Protein AF-A0A6L7LD58-F1 (afdb_monomer_lite)

pLDDT: mean 70.86, std 19.92, range [34.94, 94.69]

Structure (mmCIF, N/CA/C/O backbone):
data_AF-A0A6L7LD58-F1
#
_entry.id   AF-A0A6L7LD58-F1
#
loop_
_atom_site.group_PDB
_atom_site.id
_atom_site.type_symbol
_atom_site.label_atom_id
_atom_site.label_alt_id
_atom_site.label_comp_id
_atom_site.label_asym_id
_atom_site.label_entity_id
_atom_site.label_seq_id
_atom_site.pdbx_PDB_ins_code
_atom_site.Cartn_x
_atom_site.Cartn_y
_atom_site.Cartn_z
_atom_site.occupancy
_atom_site.B_iso_or_equiv
_atom_site.auth_seq_id
_atom_site.auth_comp_id
_atom_site.auth_asym_id
_atom_site.auth_atom_id
_atom_site.pdbx_PDB_model_num
ATOM 1 N N . MET A 1 1 ? -12.585 24.043 2.849 1.00 46.38 1 MET A N 1
ATOM 2 C CA . MET A 1 1 ? -13.023 23.237 4.014 1.00 46.38 1 MET A CA 1
ATOM 3 C C . MET A 1 1 ? -12.148 22.002 4.252 1.00 46.38 1 MET A C 1
ATOM 5 O O . MET A 1 1 ? -12.231 21.458 5.337 1.00 46.38 1 MET A O 1
ATOM 9 N N . THR A 1 2 ? -11.282 21.598 3.314 1.00 48.38 2 THR A N 1
ATOM 10 C CA . THR A 1 2 ? -10.323 20.481 3.450 1.00 48.38 2 THR A CA 1
ATOM 11 C C . THR A 1 2 ? -9.144 20.772 4.389 1.00 48.38 2 THR A C 1
ATOM 13 O O . THR A 1 2 ? -8.705 19.893 5.109 1.00 48.38 2 THR A O 1
ATOM 16 N N . SER A 1 3 ? -8.666 22.017 4.473 1.00 56.81 3 SER A N 1
ATOM 17 C CA . SER A 1 3 ? -7.466 22.343 5.268 1.00 56.81 3 SER A CA 1
ATOM 18 C C . SER A 1 3 ? -7.616 22.159 6.785 1.00 56.81 3 SER A C 1
ATOM 20 O O . SER A 1 3 ? -6.615 22.026 7.478 1.00 56.81 3 SER A O 1
ATOM 22 N N . GLN A 1 4 ? -8.843 22.164 7.313 1.00 52.75 4 GLN A N 1
ATOM 23 C CA . GLN A 1 4 ? -9.076 22.095 8.759 1.00 52.75 4 GLN A CA 1
ATOM 24 C C . GLN A 1 4 ? -9.098 20.646 9.270 1.00 52.75 4 GLN A C 1
ATOM 26 O O . GLN A 1 4 ? -8.581 20.365 10.343 1.00 52.75 4 GLN A O 1
ATOM 31 N N . THR A 1 5 ? -9.601 19.707 8.466 1.00 57.53 5 THR A N 1
ATOM 32 C CA . THR A 1 5 ? -9.623 18.272 8.793 1.00 57.53 5 THR A CA 1
ATOM 33 C C . THR A 1 5 ? -8.248 17.623 8.715 1.00 57.53 5 THR A C 1
ATOM 35 O O . THR A 1 5 ? -7.940 16.749 9.524 1.00 57.53 5 THR A O 1
ATOM 38 N N . THR A 1 6 ? -7.399 18.073 7.788 1.00 57.59 6 THR A N 1
ATOM 39 C CA . THR A 1 6 ? -6.005 17.621 7.714 1.00 57.59 6 THR A CA 1
ATOM 40 C C . THR A 1 6 ? -5.209 18.092 8.938 1.00 57.59 6 THR A C 1
ATOM 42 O O . THR A 1 6 ? -4.417 17.324 9.476 1.00 57.59 6 THR A O 1
ATOM 45 N N . SER A 1 7 ? -5.469 19.317 9.419 1.00 58.41 7 SER A N 1
ATOM 46 C CA . SER A 1 7 ? -4.841 19.886 10.624 1.00 58.41 7 SER A CA 1
ATOM 47 C C . SER A 1 7 ? -5.185 19.089 11.885 1.00 58.41 7 SER A C 1
ATOM 49 O O . SER A 1 7 ? -4.286 18.702 12.621 1.00 58.41 7 SER A O 1
ATOM 51 N N . ASP A 1 8 ? -6.463 18.755 12.093 1.00 64.38 8 ASP A N 1
ATOM 52 C CA . ASP A 1 8 ? -6.899 17.986 13.270 1.00 64.38 8 ASP A CA 1
ATOM 53 C C . ASP A 1 8 ? -6.315 16.556 13.285 1.00 64.38 8 ASP A C 1
ATOM 55 O O . ASP A 1 8 ? -5.998 16.005 14.343 1.00 64.38 8 ASP A O 1
ATOM 59 N N . ALA A 1 9 ? -6.161 15.936 12.107 1.00 62.12 9 ALA A N 1
ATOM 60 C CA . ALA A 1 9 ? -5.531 14.623 11.968 1.00 62.12 9 ALA A CA 1
ATOM 61 C C . ALA A 1 9 ? -4.021 14.681 12.254 1.00 62.12 9 ALA A C 1
ATOM 63 O O . ALA A 1 9 ? -3.496 13.795 12.931 1.00 62.12 9 ALA A O 1
ATOM 64 N N . LEU A 1 10 ? -3.343 15.731 11.782 1.00 61.84 10 LEU A N 1
ATOM 65 C CA . LEU A 1 10 ? -1.933 16.003 12.070 1.00 61.84 10 LEU A CA 1
ATOM 66 C C . LEU A 1 10 ? -1.690 16.242 13.559 1.00 61.84 10 LEU A C 1
ATOM 68 O O . LEU A 1 10 ? -0.750 15.670 14.103 1.00 61.84 10 LEU A O 1
ATOM 72 N N . ASP A 1 11 ? -2.547 16.997 14.243 1.00 66.31 11 ASP A N 1
ATOM 73 C CA . ASP A 1 11 ? -2.404 17.253 15.681 1.00 66.31 11 ASP A CA 1
ATOM 74 C C . ASP A 1 11 ? -2.571 15.965 16.508 1.00 66.31 11 ASP A C 1
ATOM 76 O O . ASP A 1 11 ? -1.802 15.693 17.435 1.00 66.31 11 ASP A O 1
ATOM 80 N N . ALA A 1 12 ? -3.534 15.114 16.134 1.00 63.69 12 ALA A N 1
ATOM 81 C CA . ALA A 1 12 ? -3.740 13.812 16.770 1.00 63.69 12 ALA A CA 1
ATOM 82 C C . ALA A 1 12 ? -2.579 12.832 16.516 1.00 63.69 12 ALA A C 1
ATOM 84 O O . ALA A 1 12 ? -2.241 12.042 17.401 1.00 63.69 12 ALA A O 1
ATOM 85 N N . LEU A 1 13 ? -1.971 12.883 15.327 1.00 63.47 13 LEU A N 1
ATOM 86 C CA . LEU A 1 13 ? -0.786 12.098 14.974 1.00 63.47 13 LEU A CA 1
ATOM 87 C C . LEU A 1 13 ? 0.451 12.583 15.723 1.00 63.47 13 LEU A C 1
ATOM 89 O O . LEU A 1 13 ? 1.139 11.776 16.342 1.00 63.47 13 LEU A O 1
ATOM 93 N N . THR A 1 14 ? 0.684 13.893 15.732 1.00 62.81 14 THR A N 1
ATOM 94 C CA . THR A 1 14 ? 1.827 14.526 16.399 1.00 62.81 14 THR A CA 1
ATOM 95 C C . THR A 1 14 ? 1.802 14.244 17.896 1.00 62.81 14 THR A C 1
ATOM 97 O O . THR A 1 14 ? 2.811 13.841 18.458 1.00 62.81 14 THR A O 1
ATOM 100 N N . SER A 1 15 ? 0.633 14.317 18.542 1.00 65.00 15 SER A N 1
ATOM 101 C CA . SER A 1 15 ? 0.514 13.998 19.971 1.00 65.00 15 SER A CA 1
ATOM 102 C C . SER A 1 15 ? 0.765 12.524 20.306 1.00 65.00 15 SER A C 1
ATOM 104 O O . SER A 1 15 ? 1.121 12.231 21.447 1.00 65.00 15 SER A O 1
ATOM 106 N N . GLN A 1 16 ? 0.519 11.587 19.385 1.00 64.81 16 GLN A N 1
ATOM 107 C CA . GLN A 1 16 ? 0.804 10.176 19.648 1.00 64.81 16 GLN A CA 1
ATOM 108 C C . GLN A 1 16 ? 2.259 9.845 19.316 1.00 64.81 16 GLN A C 1
ATOM 110 O O . GLN A 1 16 ? 2.858 9.027 20.015 1.00 64.81 16 GLN A O 1
ATOM 115 N N . TRP A 1 17 ? 2.795 10.416 18.238 1.00 67.31 17 TRP A N 1
ATOM 116 C CA . TRP A 1 17 ? 3.969 9.908 17.528 1.00 67.31 17 TRP A CA 1
ATOM 117 C C . TRP A 1 17 ? 5.036 10.969 17.274 1.00 67.31 17 TRP A C 1
ATOM 119 O O . TRP A 1 17 ? 5.763 10.864 16.294 1.00 67.31 17 TRP A O 1
ATOM 129 N N . GLU A 1 18 ? 5.139 11.977 18.137 1.00 68.56 18 GLU A N 1
ATOM 130 C CA . GLU A 1 18 ? 6.123 13.060 18.018 1.00 68.56 18 GLU A CA 1
ATOM 131 C C . GLU A 1 18 ? 7.529 12.532 17.676 1.00 68.56 18 GLU A C 1
ATOM 133 O O . GLU A 1 18 ? 8.124 12.961 16.690 1.00 68.56 18 GLU A O 1
ATOM 138 N N . ASP A 1 19 ? 7.985 11.495 18.387 1.00 66.69 19 ASP A N 1
ATOM 139 C CA . ASP A 1 19 ? 9.285 10.859 18.150 1.00 66.69 19 ASP A CA 1
ATOM 140 C C . ASP A 1 19 ? 9.354 10.129 16.794 1.00 66.69 19 ASP A C 1
ATOM 142 O O . ASP A 1 19 ? 10.290 10.336 16.027 1.00 66.69 19 ASP A O 1
ATOM 146 N N . ALA A 1 20 ? 8.349 9.317 16.445 1.00 67.31 20 ALA A N 1
ATOM 147 C CA . ALA A 1 20 ? 8.364 8.518 15.213 1.00 67.31 20 ALA A CA 1
ATOM 148 C C . ALA A 1 20 ? 8.150 9.358 13.941 1.00 67.31 20 ALA A C 1
ATOM 150 O O . ALA A 1 20 ? 8.657 9.015 12.879 1.00 67.31 20 ALA A O 1
ATOM 151 N N . LEU A 1 21 ? 7.405 10.463 14.033 1.00 69.81 21 LEU A N 1
ATOM 152 C CA . LEU A 1 21 ? 7.224 11.403 12.926 1.00 69.81 21 LEU A CA 1
ATOM 153 C C . LEU A 1 21 ? 8.454 12.294 12.732 1.00 69.81 21 LEU A C 1
ATOM 155 O O . LEU A 1 21 ? 8.669 12.764 11.619 1.00 69.81 21 LEU A O 1
ATOM 159 N N . SER A 1 22 ? 9.264 12.512 13.776 1.00 74.94 22 SER A N 1
ATOM 160 C CA . SER A 1 22 ? 10.489 13.317 13.681 1.00 74.94 22 SER A CA 1
ATOM 161 C C . SER A 1 22 ? 11.583 12.671 12.822 1.00 74.94 22 SER A C 1
ATOM 163 O O . SER A 1 22 ? 12.438 13.375 12.285 1.00 74.94 22 SER A O 1
ATOM 165 N N . GLU A 1 23 ? 11.533 11.347 12.659 1.00 79.56 23 GLU A N 1
ATOM 166 C CA . GLU A 1 23 ? 12.444 10.579 11.802 1.00 79.56 23 GLU A CA 1
ATOM 167 C C . GLU A 1 23 ? 12.004 10.566 10.329 1.00 79.56 23 GLU A C 1
ATOM 169 O O . GLU A 1 23 ? 12.791 10.213 9.450 1.00 79.56 23 GLU A O 1
ATOM 174 N N . LEU A 1 24 ? 10.760 10.968 10.044 1.00 78.88 24 LEU A N 1
ATOM 17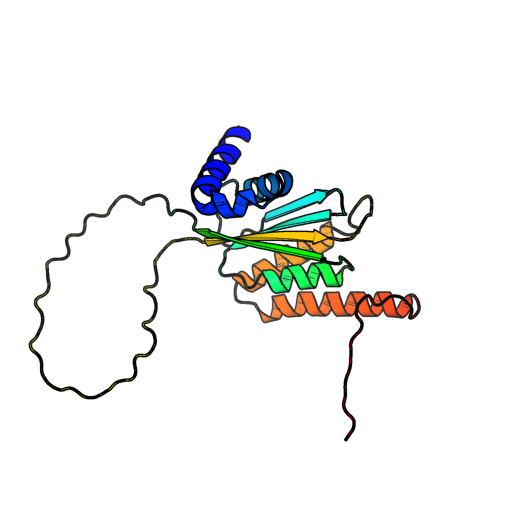5 C CA . LEU A 1 24 ? 10.202 10.975 8.699 1.00 78.88 24 LEU A CA 1
ATOM 176 C C . LEU A 1 24 ? 10.435 12.305 7.996 1.00 78.88 24 LEU A C 1
ATOM 178 O O . LEU A 1 24 ? 10.383 13.387 8.582 1.00 78.88 24 LEU A O 1
ATOM 182 N N . ASP A 1 25 ? 10.612 12.232 6.682 1.00 83.06 25 ASP A N 1
ATOM 183 C CA . ASP A 1 25 ? 10.625 13.429 5.862 1.00 83.06 25 ASP A CA 1
ATOM 184 C C . ASP A 1 25 ? 9.214 14.070 5.781 1.00 83.06 25 ASP A C 1
ATOM 186 O O . ASP A 1 25 ? 8.194 13.379 5.900 1.00 83.06 25 ASP A O 1
ATOM 190 N N . PRO A 1 26 ? 9.111 15.387 5.521 1.00 82.75 26 PRO A N 1
ATOM 191 C CA . PRO A 1 26 ? 7.825 16.088 5.503 1.00 82.75 26 PRO A CA 1
ATOM 192 C C . PRO A 1 26 ? 6.793 15.541 4.504 1.00 82.75 26 PRO A C 1
ATOM 194 O O . PRO A 1 26 ? 5.589 15.670 4.743 1.00 82.75 26 PRO A O 1
ATOM 197 N N . SER A 1 27 ? 7.224 14.929 3.393 1.00 83.38 27 SER A N 1
ATOM 198 C CA . SER A 1 27 ? 6.293 14.347 2.416 1.00 83.38 27 SER A CA 1
ATOM 199 C C . SER A 1 27 ? 5.645 13.072 2.960 1.00 83.38 27 SER A C 1
ATOM 201 O O . SER A 1 27 ? 4.430 12.915 2.850 1.00 83.38 27 SER A O 1
ATOM 203 N N . SER A 1 28 ? 6.407 12.228 3.666 1.00 85.00 28 SER A N 1
ATOM 204 C CA . SER A 1 28 ? 5.879 11.054 4.374 1.00 85.00 28 SER A CA 1
ATOM 205 C C . SER A 1 28 ? 4.795 11.443 5.375 1.00 85.00 28 SER A C 1
ATOM 207 O O . SER A 1 28 ? 3.711 10.856 5.391 1.00 85.00 28 SER A O 1
ATOM 209 N N . VAL A 1 29 ? 5.052 12.484 6.171 1.00 83.44 29 VAL A N 1
ATOM 210 C CA . VAL A 1 29 ? 4.092 12.995 7.160 1.00 83.44 29 VAL A CA 1
ATOM 211 C C . VAL A 1 29 ? 2.818 13.510 6.480 1.00 83.44 29 VAL A C 1
ATOM 213 O O . VAL A 1 29 ? 1.713 13.199 6.929 1.00 83.44 29 VAL A O 1
ATOM 216 N N . SER A 1 30 ? 2.950 14.234 5.363 1.00 84.75 30 SER A N 1
ATOM 217 C CA . SER A 1 30 ? 1.813 14.706 4.559 1.00 84.75 30 SER A CA 1
ATOM 218 C C . SER A 1 30 ? 0.966 13.549 4.016 1.00 84.75 30 SER A C 1
ATOM 220 O O . SER A 1 30 ? -0.258 13.552 4.173 1.00 84.75 30 SER A O 1
ATOM 222 N N . ILE A 1 31 ? 1.596 12.525 3.431 1.00 87.88 31 ILE A N 1
ATOM 223 C CA . ILE A 1 31 ? 0.892 11.347 2.902 1.00 87.88 31 ILE A CA 1
ATOM 224 C C . ILE A 1 31 ? 0.145 10.628 4.025 1.00 87.88 31 ILE A C 1
ATOM 226 O O . ILE A 1 31 ? -1.036 10.311 3.872 1.00 87.88 31 ILE A O 1
ATOM 230 N N . ILE A 1 32 ? 0.800 10.400 5.167 1.00 84.69 32 ILE A N 1
ATOM 231 C CA . ILE A 1 32 ? 0.185 9.762 6.336 1.00 84.69 32 ILE A CA 1
ATOM 232 C C . ILE A 1 32 ? -1.034 10.569 6.796 1.00 84.69 32 ILE A C 1
ATOM 234 O O . ILE A 1 32 ? -2.120 10.003 6.935 1.00 84.69 32 ILE A O 1
ATOM 238 N N . ALA A 1 33 ? -0.900 11.886 6.958 1.00 82.31 33 ALA A N 1
ATOM 239 C CA . ALA A 1 33 ? -2.005 12.757 7.350 1.00 82.31 33 ALA A CA 1
ATOM 240 C C . ALA A 1 33 ? -3.198 12.655 6.386 1.00 82.31 33 ALA A C 1
ATOM 242 O O . ALA A 1 33 ? -4.335 12.476 6.824 1.00 82.31 33 ALA A O 1
ATOM 243 N N . GLN A 1 34 ? -2.945 12.685 5.075 1.00 84.50 34 GLN A N 1
ATOM 244 C CA . GLN A 1 34 ? -3.988 12.558 4.054 1.00 84.50 34 GLN A CA 1
ATOM 245 C C . GLN A 1 34 ? -4.647 11.173 4.044 1.00 84.50 34 GLN A C 1
ATOM 247 O O . GLN A 1 34 ? -5.859 11.059 3.856 1.00 84.50 34 GLN A O 1
ATOM 252 N N . LEU A 1 35 ? -3.878 10.098 4.240 1.00 86.38 35 LEU A N 1
ATOM 253 C CA . LEU A 1 35 ? -4.426 8.742 4.337 1.00 86.38 35 LEU A CA 1
ATOM 254 C C . LEU A 1 35 ? -5.374 8.601 5.531 1.00 86.38 35 LEU A C 1
ATOM 256 O O . LEU A 1 35 ? -6.342 7.837 5.486 1.00 86.38 35 LEU A O 1
ATOM 260 N N . LEU A 1 36 ? -5.109 9.344 6.597 1.00 78.81 36 LEU A N 1
ATOM 261 C CA . LEU A 1 36 ? -5.829 9.251 7.860 1.00 78.81 36 LEU A CA 1
ATOM 262 C C . LEU A 1 36 ? -6.924 10.304 8.011 1.00 78.81 36 LEU A C 1
ATOM 264 O O . LEU A 1 36 ? -7.711 10.218 8.950 1.00 78.81 36 LEU A O 1
ATOM 268 N N . GLU A 1 37 ? -7.027 11.241 7.071 1.00 77.00 37 GLU A N 1
ATOM 269 C CA . GLU A 1 37 ? -8.004 12.324 7.094 1.00 77.00 37 GLU A CA 1
ATOM 270 C C . GLU A 1 37 ? -9.450 11.807 7.038 1.00 77.00 37 GLU A C 1
ATOM 272 O O . GLU A 1 37 ? -9.854 11.120 6.105 1.00 77.00 37 GLU A O 1
ATOM 277 N N . GLY A 1 38 ? -10.279 12.167 8.015 1.00 68.56 38 GLY A N 1
ATOM 278 C CA . GLY A 1 38 ? -11.686 11.763 8.065 1.00 68.56 38 GLY A CA 1
ATOM 279 C C . GLY A 1 38 ? -11.939 10.453 8.818 1.00 68.56 38 GLY A C 1
ATOM 280 O O . GLY A 1 38 ? -11.026 9.760 9.263 1.00 68.56 38 GLY A O 1
ATOM 281 N N . GLU A 1 39 ? -13.217 10.121 9.000 1.00 66.75 39 GLU A N 1
ATOM 282 C CA . GLU A 1 39 ? -13.627 9.041 9.902 1.00 66.75 39 GLU A CA 1
ATOM 283 C C . GLU A 1 39 ? -13.230 7.657 9.369 1.00 66.75 39 GLU A C 1
ATOM 285 O O . GLU A 1 39 ? -13.429 7.335 8.195 1.00 66.75 39 GLU A O 1
ATOM 290 N N . ALA A 1 40 ? -12.647 6.834 10.244 1.00 66.06 40 ALA A N 1
ATOM 291 C CA . ALA A 1 40 ? -12.234 5.479 9.911 1.00 66.06 40 ALA A CA 1
ATOM 292 C C . ALA A 1 40 ? -13.467 4.602 9.668 1.00 66.06 40 ALA A C 1
ATOM 294 O O . ALA A 1 40 ? -14.171 4.220 10.603 1.00 66.06 40 ALA A O 1
ATOM 295 N N . THR A 1 41 ? -13.718 4.251 8.409 1.00 71.38 41 THR A N 1
ATOM 296 C CA . THR A 1 41 ? -14.803 3.327 8.074 1.00 71.38 41 THR A CA 1
ATOM 297 C C . THR A 1 41 ? -14.260 1.904 7.979 1.00 71.38 41 THR A C 1
ATOM 299 O O . THR A 1 41 ? -13.214 1.654 7.381 1.00 71.38 41 THR A O 1
ATOM 302 N N . TYR A 1 42 ? -14.966 0.942 8.574 1.00 71.56 42 TYR A N 1
ATOM 303 C CA . TYR A 1 42 ? -14.585 -0.465 8.462 1.00 71.56 42 TYR A CA 1
ATOM 304 C C . TYR A 1 42 ? -14.604 -0.910 6.992 1.00 71.56 42 TYR A C 1
ATOM 306 O O . TYR A 1 42 ? -15.569 -0.647 6.277 1.00 71.56 42 TYR A O 1
ATOM 314 N N . GLY A 1 43 ? -13.550 -1.594 6.543 1.00 73.19 43 GLY A N 1
ATOM 315 C CA . GLY A 1 43 ? -13.433 -2.027 5.145 1.00 73.19 43 GLY A CA 1
ATOM 316 C C . GLY A 1 43 ? -12.915 -0.956 4.182 1.00 73.19 43 GLY A C 1
ATOM 317 O O . GLY A 1 43 ? -12.744 -1.244 2.996 1.00 73.19 43 GLY A O 1
ATOM 318 N N . GLU A 1 44 ? -12.668 0.265 4.659 1.00 84.25 44 GLU A N 1
ATOM 319 C CA . GLU A 1 44 ? -12.121 1.337 3.838 1.00 84.25 44 GLU A CA 1
ATOM 320 C C . GLU A 1 44 ? -10.621 1.133 3.609 1.00 84.25 44 GLU A C 1
ATOM 322 O O . GLU A 1 44 ? -9.839 1.012 4.553 1.00 84.25 44 GLU A O 1
ATOM 327 N N . VAL A 1 45 ? -10.230 1.144 2.335 1.00 88.75 45 VAL A N 1
ATOM 328 C CA . VAL A 1 45 ? -8.831 1.177 1.904 1.00 88.75 45 VAL A CA 1
ATOM 329 C C . VAL A 1 45 ? -8.586 2.531 1.260 1.00 88.75 45 VAL A C 1
ATOM 331 O O . VAL A 1 45 ? -9.292 2.908 0.320 1.00 88.75 45 VAL A O 1
ATOM 334 N N . ARG A 1 46 ? -7.597 3.266 1.751 1.00 91.06 46 ARG A N 1
ATOM 335 C CA . ARG A 1 46 ? -7.158 4.536 1.167 1.00 91.06 46 ARG A CA 1
ATOM 336 C C . ARG A 1 46 ? -5.762 4.380 0.628 1.00 91.06 46 ARG A C 1
ATOM 338 O O . ARG A 1 46 ? -4.959 3.676 1.229 1.00 91.06 46 ARG A O 1
ATOM 345 N N . MET A 1 47 ? -5.499 5.026 -0.496 1.00 92.88 47 MET A N 1
ATOM 346 C CA . MET A 1 47 ? -4.194 4.988 -1.126 1.00 92.88 47 MET A CA 1
ATOM 347 C C . MET A 1 47 ? -3.812 6.362 -1.632 1.00 92.88 47 MET A C 1
ATOM 349 O O . MET A 1 47 ? -4.674 7.160 -2.007 1.00 92.88 47 MET A O 1
ATOM 353 N N . ARG A 1 48 ? -2.513 6.613 -1.610 1.00 92.31 48 ARG A N 1
ATOM 354 C CA . ARG A 1 48 ? -1.871 7.804 -2.142 1.00 92.31 48 ARG A CA 1
ATOM 355 C C . ARG A 1 48 ? -0.590 7.373 -2.826 1.00 92.31 48 ARG A C 1
ATOM 357 O O . ARG A 1 48 ? 0.101 6.492 -2.328 1.00 92.31 48 ARG A O 1
ATOM 364 N N . VAL A 1 49 ? -0.310 7.992 -3.958 1.00 91.19 49 VAL A N 1
ATOM 365 C CA . VAL A 1 49 ? 0.929 7.793 -4.697 1.00 91.19 49 VAL A CA 1
ATOM 366 C C . VAL A 1 49 ? 1.499 9.162 -4.965 1.00 91.19 49 VAL A C 1
ATOM 368 O O . VAL A 1 49 ? 0.792 10.027 -5.483 1.00 91.19 49 VAL A O 1
ATOM 371 N N . GLU A 1 50 ? 2.750 9.350 -4.586 1.00 89.44 50 GLU A N 1
ATOM 372 C CA . GLU A 1 50 ? 3.486 10.578 -4.839 1.00 89.44 50 GLU A CA 1
ATOM 373 C C . GLU A 1 50 ? 4.862 10.224 -5.395 1.00 89.44 50 GLU A C 1
ATOM 375 O O . GLU A 1 50 ? 5.451 9.198 -5.046 1.00 89.44 50 GLU A O 1
ATOM 380 N N . GLU A 1 51 ? 5.360 11.061 -6.297 1.00 86.12 51 GLU A N 1
ATOM 381 C CA . GLU A 1 51 ? 6.742 10.976 -6.750 1.00 86.12 51 GLU A CA 1
ATOM 382 C C . GLU A 1 51 ? 7.653 11.417 -5.597 1.00 86.12 51 GLU A C 1
ATOM 384 O O . GLU A 1 51 ? 7.409 12.429 -4.937 1.00 86.12 51 GLU A O 1
ATOM 389 N N . SER A 1 52 ? 8.698 10.640 -5.341 1.00 78.56 52 SER A N 1
ATOM 390 C CA . SER A 1 52 ? 9.721 10.924 -4.339 1.00 78.56 52 SER A CA 1
ATOM 391 C C . SER A 1 52 ? 11.064 11.041 -5.050 1.00 78.56 52 SER A C 1
ATOM 393 O O . SER A 1 52 ? 11.279 10.413 -6.080 1.00 78.56 52 SER A O 1
ATOM 395 N N . GLY A 1 53 ? 12.014 11.814 -4.520 1.00 72.38 53 GLY A N 1
ATOM 396 C CA . GLY A 1 53 ? 13.288 12.081 -5.210 1.00 72.38 53 GLY A CA 1
ATOM 397 C C . GLY A 1 53 ? 14.090 10.830 -5.624 1.00 72.38 53 GLY A C 1
ATOM 398 O O . GLY A 1 53 ? 14.954 10.923 -6.494 1.00 72.38 53 GLY A O 1
ATOM 399 N N . ALA A 1 54 ? 13.811 9.667 -5.025 1.00 72.25 54 ALA A N 1
ATOM 400 C CA . ALA A 1 54 ? 14.423 8.383 -5.368 1.00 72.25 54 ALA A CA 1
ATOM 401 C C . ALA A 1 54 ? 13.584 7.490 -6.313 1.00 72.25 54 ALA A C 1
ATOM 403 O O . ALA A 1 54 ? 14.147 6.537 -6.855 1.00 72.25 54 ALA A O 1
ATOM 404 N N . GLY A 1 55 ? 12.301 7.800 -6.534 1.00 87.44 55 GLY A N 1
ATOM 405 C CA . GLY A 1 55 ? 11.347 6.986 -7.291 1.00 87.44 55 GLY A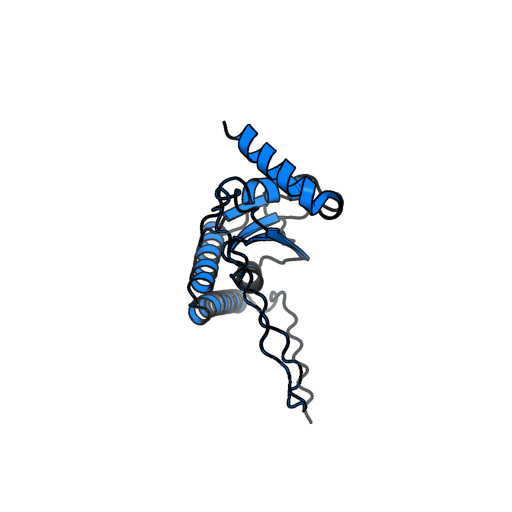 CA 1
ATOM 406 C C . GLY A 1 55 ? 9.893 7.310 -6.930 1.00 87.44 55 GLY A C 1
ATOM 407 O O . GLY A 1 55 ? 9.452 8.451 -7.045 1.00 87.44 55 GLY A O 1
ATOM 408 N N . TRP A 1 56 ? 9.141 6.322 -6.449 1.00 90.44 56 TRP A N 1
ATOM 409 C CA . TRP A 1 56 ? 7.734 6.502 -6.069 1.00 90.44 56 TRP A CA 1
ATOM 410 C C . TRP A 1 56 ? 7.492 6.141 -4.613 1.00 90.44 56 TRP A C 1
ATOM 412 O O . TRP A 1 56 ? 8.047 5.171 -4.113 1.00 90.44 56 TRP A O 1
ATOM 422 N N . ARG A 1 57 ? 6.602 6.877 -3.951 1.00 92.25 57 ARG A N 1
ATOM 423 C CA . ARG A 1 57 ? 6.104 6.547 -2.619 1.00 92.25 57 ARG A CA 1
ATOM 424 C C . ARG A 1 57 ? 4.638 6.164 -2.699 1.00 92.25 57 ARG A C 1
ATOM 426 O O . ARG A 1 57 ? 3.797 6.956 -3.126 1.00 92.25 57 ARG A O 1
ATOM 433 N N . VAL A 1 58 ? 4.325 4.952 -2.255 1.00 93.19 58 VAL A N 1
ATOM 434 C CA . VAL A 1 58 ? 2.960 4.427 -2.193 1.00 93.19 58 VAL A CA 1
ATOM 435 C C . VAL A 1 58 ? 2.525 4.339 -0.741 1.00 93.19 58 VAL A C 1
ATOM 437 O O . VAL A 1 58 ? 3.022 3.531 0.036 1.00 93.19 58 VAL A O 1
ATOM 440 N N . GLY A 1 59 ? 1.556 5.165 -0.377 1.00 93.38 59 GLY A N 1
ATOM 441 C CA . GLY A 1 59 ? 0.896 5.127 0.911 1.00 93.38 59 GLY A CA 1
ATOM 442 C C . GLY A 1 59 ? -0.404 4.328 0.852 1.00 93.38 59 GLY A C 1
ATOM 443 O O . GLY A 1 59 ? -1.237 4.565 -0.019 1.00 93.38 59 GLY A O 1
ATOM 444 N N . VAL A 1 60 ? -0.621 3.417 1.800 1.00 93.38 60 VAL A N 1
ATOM 445 C CA . VAL A 1 60 ? -1.846 2.612 1.925 1.00 93.38 60 VAL A CA 1
ATOM 446 C C . VAL A 1 60 ? -2.347 2.648 3.366 1.00 93.38 60 VAL A C 1
ATOM 448 O O . VAL A 1 60 ? -1.593 2.365 4.290 1.00 93.38 60 VAL A O 1
ATOM 451 N N . SER A 1 61 ? -3.632 2.937 3.581 1.00 90.94 61 SER A N 1
ATOM 452 C CA . SER A 1 61 ? -4.278 2.827 4.894 1.00 90.94 61 SER A CA 1
ATOM 453 C C . SER A 1 61 ? -5.489 1.902 4.880 1.00 90.94 61 SER A C 1
ATOM 455 O O . SER A 1 61 ? -6.288 1.915 3.946 1.00 90.94 61 SER A O 1
ATOM 457 N N . THR A 1 62 ? -5.626 1.109 5.942 1.00 89.12 62 THR A N 1
ATOM 458 C CA . THR A 1 62 ? -6.661 0.083 6.134 1.00 89.12 62 THR A CA 1
ATOM 459 C C . THR A 1 62 ? -6.966 -0.112 7.626 1.00 89.12 62 THR A C 1
ATOM 461 O O . THR A 1 62 ? -6.302 0.461 8.490 1.00 89.12 62 THR A O 1
ATOM 464 N N . ASP A 1 63 ? -7.968 -0.926 7.958 1.00 83.81 63 ASP A N 1
ATOM 465 C CA . ASP A 1 63 ? -8.214 -1.389 9.328 1.00 83.81 63 ASP A CA 1
ATOM 466 C C . ASP A 1 63 ? -7.101 -2.359 9.774 1.00 83.81 63 ASP A C 1
ATOM 468 O O . ASP A 1 63 ? -6.697 -3.264 9.035 1.00 83.81 63 ASP A O 1
ATOM 472 N N . ALA A 1 64 ? -6.616 -2.187 11.007 1.00 76.75 64 ALA A N 1
ATOM 473 C CA . ALA A 1 64 ? -5.522 -2.965 11.591 1.00 76.75 64 ALA A CA 1
ATOM 474 C C . ALA A 1 64 ? -5.818 -4.465 11.749 1.00 76.75 64 ALA A C 1
ATOM 476 O O . ALA A 1 64 ? -4.917 -5.245 12.040 1.00 76.75 64 ALA A O 1
ATOM 477 N N . ARG A 1 65 ? -7.077 -4.884 11.592 1.00 73.25 65 ARG A N 1
ATOM 478 C CA . ARG A 1 65 ? -7.464 -6.301 11.572 1.00 73.25 65 ARG A CA 1
ATOM 479 C C . ARG A 1 65 ? -7.106 -6.997 10.260 1.00 73.25 65 ARG A C 1
ATOM 481 O O . ARG A 1 65 ? -7.208 -8.218 10.198 1.00 73.25 65 ARG A O 1
ATOM 488 N N . 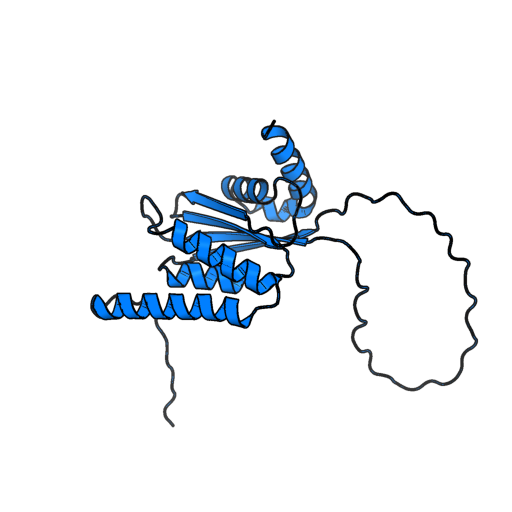SER A 1 66 ? -6.737 -6.253 9.216 1.00 73.56 66 SER A N 1
ATOM 489 C CA . SER A 1 66 ? -6.291 -6.842 7.952 1.00 73.56 66 SER A CA 1
ATOM 490 C C . SER A 1 66 ? -4.853 -7.342 8.036 1.00 73.56 66 SER A C 1
ATOM 492 O O . SER A 1 66 ? -3.967 -6.642 8.517 1.00 73.56 66 SER A O 1
ATOM 494 N N . ASN A 1 67 ? -4.590 -8.504 7.438 1.00 79.56 67 ASN A N 1
ATOM 495 C CA . ASN A 1 67 ? -3.231 -8.929 7.093 1.00 79.56 67 ASN A CA 1
ATOM 496 C C . ASN A 1 67 ? -2.792 -8.241 5.785 1.00 79.56 67 ASN A C 1
ATOM 498 O O . ASN A 1 67 ? -2.427 -8.909 4.822 1.00 79.56 67 ASN A O 1
ATOM 502 N N . ALA A 1 68 ? -2.932 -6.914 5.702 1.00 86.94 68 ALA A N 1
ATOM 503 C CA . ALA A 1 68 ? -2.780 -6.177 4.448 1.00 86.94 68 ALA A CA 1
ATOM 504 C C . ALA A 1 68 ? -1.328 -6.035 3.996 1.00 86.94 68 ALA A C 1
ATOM 506 O O . ALA A 1 68 ? -1.083 -6.082 2.798 1.00 86.94 68 ALA A O 1
ATOM 507 N N . LEU A 1 69 ? -0.378 -5.904 4.925 1.00 90.12 69 LEU A N 1
ATOM 508 C CA . LEU A 1 69 ? 1.035 -5.703 4.599 1.00 90.12 69 LEU A CA 1
ATOM 509 C C . LEU A 1 69 ? 1.582 -6.719 3.576 1.00 90.12 69 LEU A C 1
ATOM 511 O O . LEU A 1 69 ? 2.029 -6.279 2.519 1.00 90.12 69 LEU A O 1
ATOM 515 N N . PRO A 1 70 ? 1.521 -8.048 3.814 1.00 90.69 70 PRO A N 1
ATOM 516 C CA . PRO A 1 70 ? 2.049 -9.017 2.852 1.00 90.69 70 PRO A CA 1
ATOM 517 C C . PRO A 1 70 ? 1.288 -9.011 1.520 1.00 90.69 70 PRO A C 1
ATOM 519 O O . PRO A 1 70 ? 1.879 -9.294 0.484 1.00 90.69 70 PRO A O 1
ATOM 522 N N . LEU A 1 71 ? -0.005 -8.668 1.526 1.00 92.69 71 LEU A N 1
ATOM 523 C CA . LEU A 1 71 ? -0.808 -8.583 0.304 1.00 92.69 71 LEU A CA 1
ATOM 524 C C . LEU A 1 71 ? -0.393 -7.384 -0.548 1.00 92.69 71 LEU A C 1
ATOM 526 O O . LEU A 1 71 ? -0.207 -7.519 -1.751 1.00 92.69 71 LEU A O 1
ATOM 530 N N . VAL A 1 72 ? -0.236 -6.220 0.082 1.00 93.88 72 VAL A N 1
ATOM 531 C CA . VAL A 1 72 ? 0.179 -4.991 -0.595 1.00 93.88 72 VAL A CA 1
ATOM 532 C C . VAL A 1 72 ? 1.599 -5.145 -1.125 1.00 93.88 72 VAL A C 1
ATOM 534 O O . VAL A 1 72 ? 1.814 -4.923 -2.311 1.00 93.88 72 VAL A O 1
ATOM 537 N N . ALA A 1 73 ? 2.536 -5.594 -0.285 1.00 92.94 73 ALA A N 1
ATOM 538 C CA . ALA A 1 73 ? 3.918 -5.814 -0.697 1.00 92.94 73 ALA A CA 1
ATOM 539 C C . ALA A 1 73 ? 4.004 -6.819 -1.857 1.00 92.94 73 ALA A C 1
ATOM 541 O O . ALA A 1 73 ? 4.595 -6.517 -2.887 1.00 92.94 73 ALA A O 1
ATOM 542 N N . GLY A 1 74 ? 3.328 -7.969 -1.740 1.00 91.69 74 GLY A N 1
ATOM 543 C CA . GLY A 1 74 ? 3.307 -8.978 -2.799 1.00 91.69 74 GLY A CA 1
ATOM 544 C C . GLY A 1 74 ? 2.727 -8.459 -4.116 1.00 91.69 74 GLY A C 1
ATOM 545 O O . GLY A 1 74 ? 3.271 -8.753 -5.177 1.00 91.69 74 GLY A O 1
ATOM 546 N N . LEU A 1 75 ? 1.662 -7.651 -4.068 1.00 93.75 75 LEU A N 1
ATOM 547 C CA . LEU A 1 75 ? 1.076 -7.057 -5.271 1.00 93.75 75 LEU A CA 1
ATOM 548 C C . LEU A 1 75 ? 1.999 -6.024 -5.916 1.00 93.75 75 LEU A C 1
ATOM 550 O O . LEU A 1 75 ? 2.156 -6.058 -7.134 1.00 93.7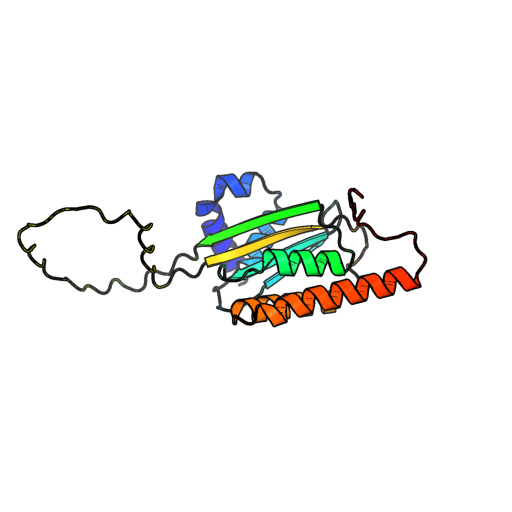5 75 LEU A O 1
ATOM 554 N N . LEU A 1 76 ? 2.641 -5.155 -5.136 1.00 92.50 76 LEU A N 1
ATOM 555 C CA . LEU A 1 76 ? 3.621 -4.202 -5.662 1.00 92.50 76 LEU A CA 1
ATOM 556 C C . LEU A 1 76 ? 4.783 -4.945 -6.344 1.00 92.50 76 LEU A C 1
ATOM 558 O O . LEU A 1 76 ? 5.028 -4.733 -7.531 1.00 92.50 76 LEU A O 1
ATOM 562 N N . THR A 1 77 ? 5.402 -5.906 -5.654 1.00 89.94 77 THR A N 1
ATOM 563 C CA . THR A 1 77 ? 6.516 -6.693 -6.204 1.00 89.94 77 THR A CA 1
ATOM 564 C C . THR A 1 77 ? 6.104 -7.515 -7.427 1.00 89.94 77 THR A C 1
ATOM 566 O O . THR A 1 77 ? 6.853 -7.585 -8.398 1.00 89.94 77 THR A O 1
ATOM 569 N N . SER A 1 78 ? 4.892 -8.086 -7.448 1.00 88.62 78 SER A N 1
ATOM 570 C CA . SER A 1 78 ? 4.384 -8.812 -8.625 1.00 88.62 78 SER A CA 1
ATOM 571 C C . SER A 1 78 ? 4.197 -7.927 -9.861 1.00 88.62 78 SER A C 1
ATOM 573 O O . SER A 1 78 ? 4.121 -8.445 -10.964 1.00 88.62 78 SER A O 1
ATOM 575 N N . ASN A 1 79 ? 4.148 -6.602 -9.706 1.00 88.56 79 ASN A N 1
ATOM 576 C CA . ASN A 1 79 ? 4.097 -5.658 -10.824 1.00 88.56 79 ASN A CA 1
ATOM 577 C C . ASN A 1 79 ? 5.477 -5.052 -11.135 1.00 88.56 79 ASN A C 1
ATOM 579 O O . ASN A 1 79 ? 5.558 -4.004 -11.768 1.00 88.56 79 ASN A O 1
ATOM 583 N N . GLY A 1 80 ? 6.560 -5.690 -10.676 1.00 85.94 80 GLY A N 1
ATOM 584 C CA . GLY A 1 80 ? 7.930 -5.226 -10.900 1.00 85.94 80 GLY A CA 1
ATOM 585 C C . GLY A 1 80 ? 8.314 -3.996 -10.077 1.00 85.94 80 GLY A C 1
ATOM 586 O O . GLY A 1 80 ? 9.358 -3.407 -10.329 1.00 85.94 80 GLY A O 1
ATOM 587 N N . LEU A 1 81 ? 7.494 -3.600 -9.097 1.00 88.81 81 LEU A N 1
ATOM 588 C CA . LEU A 1 81 ? 7.800 -2.473 -8.222 1.00 88.81 81 LEU A CA 1
ATOM 589 C C . LEU A 1 81 ? 8.679 -2.956 -7.072 1.00 88.81 81 LEU A C 1
ATOM 591 O O . LEU A 1 81 ? 8.210 -3.622 -6.145 1.00 88.81 81 LEU A O 1
ATOM 595 N N . ASP A 1 82 ? 9.963 -2.627 -7.163 1.00 88.62 82 ASP A N 1
ATOM 596 C CA . ASP A 1 82 ? 10.956 -2.956 -6.149 1.00 88.62 82 ASP A CA 1
ATOM 597 C C . ASP A 1 82 ? 10.791 -2.064 -4.913 1.00 88.62 82 ASP A C 1
ATOM 599 O O . ASP A 1 82 ? 10.886 -0.837 -5.004 1.00 88.62 82 ASP A O 1
ATOM 603 N N . ILE A 1 83 ? 10.517 -2.692 -3.769 1.00 90.31 83 ILE A N 1
ATOM 604 C CA . ILE A 1 83 ? 10.308 -2.025 -2.482 1.00 90.31 83 ILE A CA 1
ATOM 605 C C . ILE A 1 83 ? 11.645 -2.020 -1.744 1.00 90.31 83 ILE A C 1
ATOM 607 O O . ILE A 1 83 ? 12.074 -3.063 -1.253 1.00 90.31 83 ILE A O 1
ATOM 611 N N . HIS A 1 84 ? 12.271 -0.854 -1.595 1.00 88.25 84 HIS A N 1
ATOM 612 C CA . HIS A 1 84 ? 13.534 -0.746 -0.853 1.00 88.25 84 HIS A CA 1
ATOM 613 C C . HIS A 1 84 ? 13.338 -0.332 0.610 1.00 88.25 84 HIS A C 1
ATOM 615 O O . HIS A 1 84 ? 14.190 -0.626 1.448 1.00 88.25 84 HIS A O 1
ATOM 621 N N . GLN A 1 85 ? 12.219 0.321 0.937 1.00 89.25 85 GLN A N 1
ATOM 622 C CA . GLN A 1 85 ? 11.859 0.678 2.308 1.00 89.25 85 GLN A CA 1
ATOM 623 C C . GLN A 1 85 ? 10.343 0.589 2.509 1.00 89.25 85 GLN A C 1
ATOM 625 O O . GLN A 1 85 ? 9.556 0.881 1.606 1.00 89.25 85 GLN A O 1
ATOM 630 N N . ALA A 1 86 ? 9.933 0.153 3.702 1.00 90.31 86 ALA A N 1
ATOM 631 C CA . ALA A 1 86 ? 8.535 0.108 4.100 1.00 90.31 86 ALA A CA 1
ATOM 632 C C . ALA A 1 86 ? 8.369 0.544 5.560 1.00 90.31 86 ALA A C 1
ATOM 634 O O . ALA A 1 86 ? 8.842 -0.140 6.469 1.00 90.31 86 ALA A O 1
ATOM 635 N N . ASP A 1 87 ? 7.637 1.634 5.775 1.00 88.94 87 ASP A N 1
ATOM 636 C CA . ASP A 1 87 ? 7.345 2.175 7.101 1.00 88.94 87 ASP A CA 1
ATOM 637 C C . ASP A 1 87 ? 5.891 1.887 7.483 1.00 88.94 87 ASP A C 1
ATOM 639 O O . ASP A 1 87 ? 4.954 2.157 6.725 1.00 88.94 87 ASP A O 1
ATOM 643 N N . ILE A 1 88 ? 5.687 1.287 8.659 1.00 88.62 88 ILE A N 1
ATOM 644 C CA . ILE A 1 88 ? 4.391 0.730 9.066 1.00 88.62 88 ILE A CA 1
ATOM 645 C C . ILE A 1 88 ? 3.944 1.324 10.391 1.00 88.62 88 ILE A C 1
ATOM 647 O O . ILE A 1 88 ? 4.632 1.294 11.407 1.00 88.62 88 ILE A O 1
ATOM 651 N N . PHE A 1 89 ? 2.703 1.775 10.382 1.00 82.50 89 PHE A N 1
ATOM 652 C CA . PHE A 1 89 ? 2.175 2.726 11.332 1.00 82.50 89 PHE A CA 1
ATOM 653 C C . PHE A 1 89 ? 0.820 2.222 11.838 1.00 82.50 89 PHE A C 1
ATOM 655 O O . PHE A 1 89 ? -0.125 2.127 11.064 1.00 82.50 89 PHE A O 1
ATOM 662 N N . THR A 1 90 ? 0.679 1.906 13.134 1.00 78.81 90 THR A N 1
ATOM 663 C CA . THR A 1 90 ? -0.602 1.436 13.717 1.00 78.81 90 THR A CA 1
ATOM 664 C C . THR A 1 90 ? -1.232 2.457 14.657 1.00 78.81 90 THR A C 1
ATOM 666 O O . THR A 1 90 ? -0.807 2.605 15.800 1.00 78.81 90 THR A O 1
ATOM 669 N N . ILE A 1 91 ? -2.315 3.095 14.227 1.00 71.75 91 ILE A N 1
ATOM 670 C CA . ILE A 1 91 ? -2.955 4.199 14.944 1.00 71.75 91 ILE A CA 1
ATOM 671 C C . ILE A 1 91 ? -4.183 3.704 15.689 1.00 71.75 91 ILE A C 1
ATOM 673 O O . ILE A 1 91 ? -5.082 3.078 15.117 1.00 71.75 91 ILE A O 1
ATOM 677 N N . GLY A 1 92 ? -4.250 4.021 16.979 1.00 62.91 92 GLY A N 1
ATOM 678 C CA . GLY A 1 92 ? -5.498 3.926 17.720 1.00 62.91 92 GLY A CA 1
ATOM 679 C C . GLY A 1 92 ? -6.391 5.089 17.321 1.00 62.91 92 GLY A C 1
ATOM 680 O O . GLY A 1 92 ? -6.077 6.225 17.670 1.00 62.91 92 GLY A O 1
ATOM 681 N N . ALA A 1 93 ? -7.511 4.837 16.633 1.00 54.50 93 ALA A N 1
ATOM 682 C CA . ALA A 1 93 ? -8.534 5.869 16.554 1.00 54.50 93 ALA A CA 1
ATOM 683 C C . ALA A 1 93 ? -9.006 6.092 17.989 1.00 54.50 93 ALA A C 1
ATOM 685 O O . ALA A 1 93 ? -9.514 5.165 18.631 1.00 54.50 93 ALA A O 1
ATOM 686 N N . ALA A 1 94 ? -8.782 7.293 18.522 1.00 44.44 94 ALA A N 1
ATOM 687 C CA . ALA A 1 94 ? -9.421 7.693 19.756 1.00 44.44 94 ALA A CA 1
ATOM 688 C C . ALA A 1 94 ? -10.920 7.538 19.510 1.00 44.44 94 ALA A C 1
ATOM 690 O O . ALA A 1 94 ? -11.514 8.290 18.737 1.00 44.44 94 ALA A O 1
ATOM 691 N N . SER A 1 95 ? -11.530 6.510 20.103 1.00 39.28 95 SER A N 1
ATOM 692 C CA . SER A 1 95 ? -12.978 6.430 20.164 1.00 39.28 95 SER A CA 1
ATOM 693 C C . SER A 1 95 ? -13.410 7.768 20.750 1.00 39.28 95 SER A C 1
ATOM 695 O O . SER A 1 95 ? -13.047 8.069 21.891 1.00 39.28 95 SER A O 1
ATOM 697 N N . ARG A 1 96 ? -14.128 8.596 19.975 1.00 36.84 96 ARG A N 1
ATOM 698 C CA . ARG A 1 96 ? -14.844 9.749 20.534 1.00 36.84 96 ARG A CA 1
ATOM 699 C C . ARG A 1 96 ? -15.479 9.257 21.832 1.00 36.84 96 ARG A C 1
ATOM 701 O O . ARG A 1 96 ? -16.099 8.189 21.782 1.00 36.84 96 ARG A O 1
ATOM 708 N N . PRO A 1 97 ? -15.305 9.948 22.971 1.00 34.94 97 PRO A N 1
ATOM 709 C CA . PRO A 1 97 ? -15.890 9.498 24.218 1.00 34.94 97 PRO A CA 1
ATOM 710 C C . PRO A 1 97 ? -17.399 9.448 24.009 1.00 34.94 97 PRO A C 1
ATOM 712 O O . PRO A 1 97 ? -18.084 10.469 24.020 1.00 34.94 97 PRO A O 1
ATOM 715 N N . THR A 1 98 ? -17.924 8.251 23.752 1.00 36.44 98 THR A N 1
ATOM 716 C CA . THR A 1 98 ? -19.349 8.006 23.847 1.00 36.44 98 THR A CA 1
ATOM 717 C C . THR A 1 98 ? -19.653 8.280 25.306 1.00 36.44 98 THR A C 1
ATOM 719 O O . THR A 1 98 ? -19.043 7.685 26.194 1.00 36.44 98 THR A O 1
ATOM 722 N N . THR A 1 99 ? -20.498 9.281 25.514 1.00 36.09 99 THR A N 1
ATOM 723 C CA . THR A 1 99 ? -21.024 9.784 26.780 1.00 36.09 99 THR A CA 1
ATOM 724 C C . THR A 1 99 ? -20.933 8.735 27.893 1.00 36.09 99 THR A C 1
ATOM 726 O O . THR A 1 99 ? -21.400 7.612 27.680 1.00 36.09 99 THR A O 1
ATOM 729 N N . PRO A 1 100 ? -20.363 9.043 29.074 1.00 36.12 100 PRO A N 1
ATOM 730 C CA . PRO A 1 100 ? -20.237 8.055 30.132 1.00 36.12 100 PRO A CA 1
ATOM 731 C C . PRO A 1 100 ? -21.639 7.604 30.537 1.00 36.12 100 PRO A C 1
ATOM 733 O O . PRO A 1 100 ? -22.364 8.317 31.230 1.00 36.12 100 PRO A O 1
ATOM 736 N N . LEU A 1 101 ? -22.038 6.404 30.112 1.00 38.25 101 LEU A N 1
ATOM 737 C CA . LEU A 1 101 ? -23.171 5.728 30.715 1.00 38.25 101 LEU A CA 1
ATOM 738 C C . LEU A 1 101 ? -22.739 5.360 32.130 1.00 38.25 101 LEU A C 1
ATOM 740 O O . LEU A 1 101 ? -22.138 4.317 32.382 1.00 38.25 101 LEU A O 1
ATOM 744 N N . LEU A 1 102 ? -23.056 6.268 33.050 1.00 44.69 102 LEU A N 1
ATOM 745 C CA . LEU A 1 102 ? -23.223 6.014 34.467 1.00 44.69 102 LEU A CA 1
ATOM 746 C C . LEU A 1 102 ? -24.014 4.714 34.645 1.00 44.69 102 LEU A C 1
ATOM 748 O O . LEU A 1 102 ? -25.242 4.694 34.629 1.00 44.69 102 LEU A O 1
ATOM 752 N N . ARG A 1 103 ? -23.308 3.609 34.864 1.00 39.12 103 ARG A N 1
ATOM 753 C CA . ARG A 1 103 ? -23.864 2.455 35.561 1.00 39.12 103 ARG A CA 1
ATOM 754 C C . ARG A 1 103 ? -22.942 2.104 36.709 1.00 39.12 103 ARG A C 1
ATOM 756 O O . ARG A 1 103 ? -21.980 1.359 36.568 1.00 39.12 103 ARG A O 1
ATOM 763 N N . ARG A 1 104 ? -23.298 2.659 37.871 1.00 40.03 104 ARG A N 1
ATOM 764 C CA . ARG A 1 104 ? -22.951 2.124 39.187 1.00 40.03 104 ARG A CA 1
ATOM 765 C C . ARG A 1 104 ? -23.254 0.620 39.187 1.00 40.03 104 ARG A C 1
ATOM 767 O O . ARG A 1 104 ? -24.415 0.228 39.260 1.00 40.03 104 ARG A O 1
ATOM 774 N N . GLN A 1 105 ? -22.227 -0.219 39.096 1.00 39.62 105 GLN A N 1
ATOM 775 C CA . GLN A 1 105 ? -22.321 -1.593 39.579 1.00 39.62 105 GLN A CA 1
ATOM 776 C C . GLN A 1 105 ? -22.146 -1.561 41.105 1.00 39.62 105 GLN A C 1
ATOM 778 O O . GLN A 1 105 ? -21.186 -0.953 41.580 1.00 39.62 105 GLN A O 1
ATOM 783 N N . PRO A 1 106 ? -23.042 -2.178 41.894 1.00 42.06 106 PRO A N 1
ATOM 784 C CA . PRO A 1 106 ? -22.805 -2.346 43.322 1.00 42.06 106 PRO A CA 1
ATOM 785 C C . PRO A 1 106 ? -21.678 -3.374 43.553 1.00 42.06 106 PRO A C 1
ATOM 787 O O . PRO A 1 106 ? -21.542 -4.317 42.764 1.00 42.06 106 PRO A O 1
ATOM 790 N N . PRO A 1 107 ? -20.875 -3.236 44.624 1.00 39.97 107 PRO A N 1
ATOM 791 C CA . PRO A 1 107 ? -19.779 -4.156 44.906 1.00 39.97 107 PRO A CA 1
ATOM 792 C C . PRO A 1 107 ? -20.335 -5.526 45.312 1.00 39.97 107 PRO A C 1
ATOM 794 O O . PRO A 1 107 ? -20.996 -5.670 46.342 1.00 39.97 107 PRO A O 1
ATOM 797 N N . ARG A 1 108 ? -20.068 -6.560 44.507 1.00 44.62 108 ARG A N 1
ATOM 798 C CA . ARG A 1 108 ? -20.302 -7.953 44.912 1.00 44.62 108 ARG A CA 1
ATOM 799 C C . ARG A 1 108 ? -19.177 -8.388 45.857 1.00 44.62 108 ARG A C 1
ATOM 801 O O . ARG A 1 108 ? -18.007 -8.336 45.490 1.00 44.62 108 ARG A O 1
ATOM 808 N N . ARG A 1 109 ? -19.555 -8.798 47.073 1.00 46.62 109 ARG A N 1
ATOM 809 C CA . ARG A 1 109 ? -18.683 -9.411 48.094 1.00 46.62 109 ARG A CA 1
ATOM 810 C C . ARG A 1 109 ? -17.945 -10.648 47.542 1.00 46.62 109 ARG A C 1
ATOM 812 O O . ARG A 1 109 ? -18.513 -11.340 46.695 1.00 46.62 109 ARG A O 1
ATOM 819 N N . PRO A 1 110 ? -16.736 -10.969 48.038 1.00 49.88 110 PRO A N 1
ATOM 820 C CA . PRO A 1 110 ? -16.033 -12.193 47.664 1.00 49.88 110 PRO A CA 1
ATOM 821 C C . PRO A 1 110 ? -16.623 -13.408 48.410 1.00 49.88 110 PRO A C 1
ATOM 823 O O . PRO A 1 110 ? -16.988 -13.267 49.580 1.00 49.88 110 PRO A O 1
ATOM 826 N N . PRO A 1 111 ? -16.719 -14.599 47.791 1.00 53.62 111 PRO A N 1
ATOM 827 C CA . PRO A 1 111 ? -16.894 -15.838 48.541 1.00 53.62 111 PRO A CA 1
ATOM 828 C C . PRO A 1 111 ? -15.555 -16.283 49.171 1.00 53.62 111 PRO A C 1
ATOM 830 O O . PRO A 1 111 ? -14.493 -15.939 48.640 1.00 53.62 111 PRO A O 1
ATOM 833 N N . PRO A 1 112 ? -15.590 -17.014 50.301 1.00 44.81 112 PRO A N 1
ATOM 834 C CA . PRO A 1 112 ? -14.395 -17.438 51.021 1.00 44.81 112 PRO A CA 1
ATOM 835 C C . PRO A 1 112 ? -13.630 -18.527 50.257 1.00 44.81 112 PRO A C 1
ATOM 837 O O . PRO A 1 112 ? -14.192 -19.252 49.435 1.00 44.81 112 PRO A O 1
ATOM 840 N N . SER A 1 113 ? -12.327 -18.589 50.525 1.00 48.22 113 SER A N 1
ATOM 841 C CA . SER A 1 113 ? -11.377 -19.566 49.999 1.00 48.22 113 SER A CA 1
ATOM 842 C C . SER A 1 113 ? -11.728 -20.994 50.413 1.00 48.22 113 SER A C 1
ATOM 844 O O . SER A 1 113 ? -12.278 -21.199 51.488 1.00 48.22 113 SER A O 1
ATOM 846 N N . ASP A 1 114 ? -11.387 -21.973 49.572 1.00 47.09 114 ASP A N 1
ATOM 847 C CA . ASP A 1 114 ? -10.421 -23.035 49.896 1.00 47.09 114 ASP A CA 1
ATOM 848 C C . ASP A 1 114 ? -10.271 -24.003 48.706 1.00 47.09 114 ASP A C 1
ATOM 850 O O . ASP A 1 114 ? -11.165 -24.127 47.874 1.00 47.09 114 ASP A O 1
ATOM 854 N N . PHE A 1 115 ? -9.112 -24.665 48.640 1.00 37.44 115 PHE A N 1
ATOM 855 C CA . PHE A 1 115 ? -8.576 -25.563 47.597 1.00 37.44 115 PHE A CA 1
ATOM 856 C C . PHE A 1 115 ? -7.676 -24.927 46.526 1.00 37.44 115 PHE A C 1
ATOM 858 O O . PHE A 1 115 ? -8.095 -24.359 45.519 1.00 37.44 115 PHE A O 1
ATOM 865 N N . GLY A 1 116 ? -6.372 -25.093 46.767 1.00 42.00 116 GLY A N 1
ATOM 866 C CA . GLY A 1 116 ? -5.298 -24.831 45.822 1.00 42.00 116 GLY A CA 1
ATOM 867 C C . GLY A 1 116 ? -5.066 -25.955 44.805 1.00 42.00 116 GLY A C 1
ATOM 868 O O . GLY A 1 116 ? -5.811 -26.925 44.718 1.00 42.00 116 GLY A O 1
ATOM 869 N N . TRP A 1 117 ? -3.944 -25.783 44.099 1.00 36.16 117 TRP A N 1
ATOM 870 C CA . TRP A 1 117 ? -3.281 -26.649 43.111 1.00 36.16 117 TRP A CA 1
ATOM 871 C C . TRP A 1 117 ? -3.466 -26.270 41.628 1.00 36.16 117 TRP A C 1
ATOM 873 O O . TRP A 1 117 ? -4.362 -26.697 40.912 1.00 36.16 117 TRP A O 1
ATOM 883 N N . ARG A 1 118 ? -2.486 -25.469 41.179 1.00 53.28 118 ARG A N 1
ATOM 884 C CA . ARG A 1 118 ? -1.816 -25.487 39.865 1.00 53.28 118 ARG A CA 1
ATOM 885 C C . ARG A 1 118 ? -2.713 -25.662 38.630 1.00 53.28 118 ARG A C 1
ATOM 887 O O . ARG A 1 118 ? -2.782 -26.731 38.034 1.00 53.28 118 ARG A O 1
ATOM 894 N N . ARG A 1 119 ? -3.197 -24.539 38.092 1.00 42.34 119 ARG A N 1
ATOM 895 C CA . ARG A 1 119 ? -3.385 -24.389 36.640 1.00 42.34 119 ARG A CA 1
ATOM 896 C C . ARG A 1 119 ? -2.363 -23.400 36.100 1.00 42.34 119 ARG A C 1
ATOM 898 O O . ARG A 1 119 ? -2.304 -22.251 36.531 1.00 42.34 119 ARG A O 1
ATOM 905 N N . ARG A 1 120 ? -1.533 -23.892 35.175 1.00 44.25 120 ARG A N 1
ATOM 906 C CA . ARG A 1 120 ? -0.615 -23.109 34.342 1.00 44.25 120 ARG A CA 1
ATOM 907 C C . ARG A 1 120 ? -1.333 -21.840 33.882 1.00 44.25 120 ARG A C 1
ATOM 909 O O . ARG A 1 120 ? -2.433 -21.930 33.335 1.00 44.25 120 ARG A O 1
ATOM 916 N N . ARG A 1 121 ? -0.722 -20.679 34.129 1.00 46.09 121 ARG A N 1
ATOM 917 C CA . ARG A 1 121 ? -1.183 -19.387 33.616 1.00 46.09 121 ARG A CA 1
ATOM 918 C C . ARG A 1 121 ? -1.208 -19.476 32.087 1.00 46.09 121 ARG A C 1
ATOM 920 O O . ARG A 1 121 ? -0.191 -19.259 31.442 1.00 46.09 121 ARG A O 1
ATOM 927 N N . ARG A 1 122 ? -2.360 -19.825 31.506 1.00 45.75 122 ARG A N 1
ATOM 928 C CA . ARG A 1 122 ? -2.676 -19.409 30.137 1.00 45.75 122 ARG A CA 1
ATOM 929 C C . ARG A 1 122 ? -2.574 -17.880 30.141 1.00 45.75 122 ARG A C 1
ATOM 931 O O . ARG A 1 122 ? -3.078 -17.286 31.103 1.00 45.75 122 ARG A O 1
ATOM 938 N N . PRO A 1 123 ? -1.915 -17.239 29.160 1.00 41.97 123 PRO A N 1
ATOM 939 C CA . PRO A 1 123 ? -1.965 -15.791 29.075 1.00 41.97 123 PRO A CA 1
ATOM 940 C C . PRO A 1 123 ? -3.444 -15.416 29.052 1.00 41.97 123 PRO A C 1
ATOM 942 O O . PRO A 1 123 ? -4.227 -15.971 28.278 1.00 41.97 123 PRO A O 1
ATOM 945 N N . ARG A 1 124 ? -3.838 -14.590 30.028 1.00 42.78 124 ARG A N 1
ATOM 946 C CA . ARG A 1 124 ? -5.196 -14.075 30.146 1.00 42.78 124 ARG A CA 1
ATOM 947 C C . ARG A 1 124 ? -5.573 -13.550 28.770 1.00 42.78 124 ARG A C 1
ATOM 949 O O . ARG A 1 124 ? -4.884 -12.677 28.252 1.00 42.78 124 ARG A O 1
ATOM 956 N N . SER A 1 125 ? -6.642 -14.107 28.211 1.00 42.16 125 SER A N 1
ATOM 957 C CA . SER A 1 125 ? -7.441 -13.463 27.179 1.00 42.16 125 SER A CA 1
ATOM 958 C C . SER A 1 125 ? -7.477 -11.972 27.492 1.00 42.16 125 SER A C 1
ATOM 960 O O . SER A 1 125 ? -8.006 -11.584 28.542 1.00 42.16 125 SER A O 1
ATOM 962 N N . GLN A 1 126 ? -6.826 -11.172 26.642 1.00 39.28 126 GLN A N 1
ATOM 963 C CA . GLN A 1 126 ? -6.925 -9.723 26.708 1.00 39.28 126 GLN A CA 1
ATOM 964 C C . GLN A 1 126 ? -8.413 -9.374 26.801 1.00 39.28 126 GLN A C 1
ATOM 966 O O . GLN A 1 126 ? -9.232 -10.030 26.144 1.00 39.28 126 GLN A O 1
ATOM 971 N N . PRO A 1 127 ? -8.795 -8.397 27.637 1.00 37.44 127 PRO A N 1
ATOM 972 C CA . PRO A 1 127 ? -10.157 -7.908 27.602 1.00 37.44 127 PRO A CA 1
ATOM 973 C C . PRO A 1 127 ? -10.438 -7.501 26.157 1.00 37.44 127 PRO A C 1
ATOM 975 O O . PRO A 1 127 ? -9.667 -6.744 25.572 1.00 37.44 127 PRO A O 1
ATOM 978 N N . ALA A 1 128 ? -11.510 -8.037 25.575 1.00 37.66 128 ALA A N 1
ATOM 979 C CA . ALA A 1 128 ? -12.061 -7.505 24.345 1.00 37.66 128 ALA A CA 1
ATOM 980 C C . ALA A 1 128 ? -12.471 -6.059 24.647 1.00 37.66 128 ALA A C 1
ATOM 982 O O . ALA A 1 128 ? -13.575 -5.800 25.132 1.00 37.66 128 ALA A O 1
ATOM 983 N N . THR A 1 129 ? -11.550 -5.120 24.445 1.00 38.22 129 THR A N 1
ATOM 984 C CA . THR A 1 129 ? -11.836 -3.695 24.414 1.00 38.22 129 THR A CA 1
ATOM 985 C C . THR A 1 129 ? -12.790 -3.495 23.251 1.00 38.22 129 THR A C 1
ATOM 987 O O . THR A 1 129 ? -12.413 -3.445 22.082 1.00 38.22 129 THR A O 1
ATOM 990 N N . ARG A 1 130 ? -14.083 -3.469 23.578 1.00 40.66 130 ARG A N 1
ATOM 991 C CA . ARG A 1 130 ? -15.129 -3.004 22.678 1.00 40.66 130 ARG A CA 1
ATOM 992 C C . ARG A 1 130 ? -14.724 -1.615 22.176 1.00 40.66 130 ARG A C 1
ATOM 994 O O . ARG A 1 130 ? -14.701 -0.676 22.961 1.00 40.66 130 ARG A O 1
ATOM 1001 N N . GLY A 1 131 ? -14.455 -1.501 20.877 1.00 45.22 131 GLY A N 1
ATOM 1002 C CA . GLY A 1 131 ? -14.714 -0.268 20.129 1.00 45.22 131 GLY A CA 1
ATOM 1003 C C . GLY A 1 131 ? -13.538 0.626 19.740 1.00 45.22 131 GLY A C 1
ATOM 1004 O O . GLY A 1 131 ? -13.797 1.663 19.140 1.00 45.22 131 GLY A O 1
ATOM 1005 N N . THR A 1 132 ? -12.276 0.273 20.001 1.00 52.84 132 THR A N 1
ATOM 1006 C CA . THR A 1 132 ? -11.164 1.049 19.419 1.00 52.84 132 THR A CA 1
ATOM 1007 C C . THR A 1 132 ? -10.917 0.556 17.995 1.00 52.84 132 THR A C 1
ATOM 1009 O O . THR A 1 132 ? -10.273 -0.476 17.794 1.00 52.84 132 THR A O 1
ATOM 1012 N N . GLN A 1 133 ? -11.484 1.244 17.001 1.00 63.88 133 GLN A N 1
ATOM 1013 C CA . GLN A 1 133 ? -11.087 1.052 15.607 1.00 63.88 133 GLN A CA 1
ATOM 1014 C C . GLN A 1 133 ? -9.610 1.439 15.497 1.00 63.88 133 GLN A C 1
ATOM 1016 O O . GLN A 1 133 ? -9.208 2.517 15.924 1.00 63.88 133 GLN A O 1
ATOM 1021 N N . ARG A 1 134 ? -8.772 0.528 15.012 1.00 74.81 134 ARG A N 1
ATOM 1022 C CA . ARG A 1 134 ? -7.354 0.803 14.780 1.00 74.81 134 ARG A CA 1
ATOM 1023 C C . ARG A 1 134 ? -7.140 0.864 13.281 1.00 74.81 134 ARG A C 1
ATOM 1025 O O . ARG A 1 134 ? -7.655 0.003 12.570 1.00 74.81 134 ARG A O 1
ATOM 1032 N N . ARG A 1 135 ? -6.393 1.857 12.811 1.00 80.75 135 ARG A N 1
ATOM 1033 C CA . ARG A 1 135 ? -5.947 1.920 11.418 1.00 80.75 135 ARG A CA 1
ATOM 1034 C C . ARG A 1 135 ? -4.494 1.502 11.341 1.00 80.75 135 ARG A C 1
ATOM 1036 O O . ARG A 1 135 ? -3.726 1.758 12.262 1.00 80.75 135 ARG A O 1
ATOM 1043 N N . VAL A 1 136 ? -4.132 0.883 10.234 1.00 86.06 136 VAL A N 1
ATOM 1044 C CA . VAL A 1 136 ? -2.744 0.742 9.817 1.00 86.06 136 VAL A CA 1
ATOM 1045 C C . VAL A 1 136 ? -2.539 1.665 8.625 1.00 86.06 136 VAL A C 1
ATOM 1047 O O . VAL A 1 136 ? -3.388 1.706 7.734 1.00 86.06 136 VAL A O 1
ATOM 1050 N N . ALA A 1 137 ? -1.461 2.436 8.639 1.00 89.06 137 ALA A N 1
ATOM 1051 C CA . ALA A 1 137 ? -0.904 3.122 7.485 1.00 89.06 137 ALA A CA 1
ATOM 1052 C C . ALA A 1 137 ? 0.429 2.446 7.133 1.00 89.06 137 ALA A C 1
ATOM 1054 O O . ALA A 1 137 ? 1.159 1.997 8.013 1.00 89.06 137 ALA A O 1
ATOM 1055 N N . MET A 1 138 ? 0.705 2.304 5.848 1.00 92.06 138 MET A N 1
ATOM 1056 C CA . MET A 1 138 ? 1.915 1.693 5.309 1.00 92.06 138 MET A CA 1
ATOM 1057 C C . MET A 1 138 ? 2.435 2.641 4.240 1.00 92.06 138 MET A C 1
ATOM 1059 O O . MET A 1 138 ? 1.666 3.010 3.353 1.00 92.06 138 MET A O 1
ATOM 1063 N N . LEU A 1 139 ? 3.691 3.050 4.339 1.00 92.69 139 LEU A N 1
ATOM 1064 C CA . LEU A 1 139 ? 4.399 3.764 3.285 1.00 92.69 139 LEU A CA 1
ATOM 1065 C C . LEU A 1 139 ? 5.398 2.802 2.656 1.00 92.69 139 LEU A C 1
ATOM 1067 O O . LEU A 1 139 ? 6.147 2.155 3.378 1.00 92.69 139 LEU A O 1
ATOM 1071 N N . PHE A 1 140 ? 5.390 2.702 1.335 1.00 92.31 140 PHE A N 1
ATOM 1072 C CA . PHE A 1 140 ? 6.338 1.908 0.565 1.00 92.31 140 PHE A CA 1
ATOM 1073 C C . PHE A 1 140 ? 7.121 2.837 -0.344 1.00 92.31 140 PHE A C 1
ATOM 1075 O O . PHE A 1 140 ? 6.521 3.506 -1.189 1.00 92.31 140 PHE A O 1
ATOM 1082 N N . ASP A 1 141 ? 8.437 2.845 -0.185 1.00 91.00 141 ASP A N 1
ATOM 1083 C CA . ASP A 1 141 ? 9.335 3.525 -1.101 1.00 91.00 141 ASP A CA 1
ATOM 1084 C C . ASP A 1 141 ? 9.803 2.557 -2.178 1.00 91.00 141 ASP A C 1
ATOM 1086 O O . ASP A 1 141 ? 10.306 1.461 -1.907 1.00 91.00 141 ASP A O 1
ATOM 1090 N N . LEU A 1 142 ? 9.588 2.980 -3.419 1.00 90.25 142 LEU A N 1
ATOM 1091 C CA . LEU A 1 142 ? 9.814 2.206 -4.622 1.00 90.25 142 LEU A CA 1
ATOM 1092 C C . LEU A 1 142 ? 11.016 2.763 -5.379 1.00 90.25 142 LEU A C 1
ATOM 1094 O O . LEU A 1 142 ? 11.130 3.974 -5.577 1.00 90.25 142 LEU A O 1
ATOM 1098 N N . SER A 1 143 ? 11.889 1.870 -5.839 1.00 81.94 143 SER A N 1
ATOM 1099 C CA . SER A 1 143 ? 13.127 2.205 -6.565 1.00 81.94 143 SER A CA 1
ATOM 1100 C C . SER A 1 143 ? 12.886 2.670 -8.016 1.00 81.94 143 SER A C 1
ATOM 1102 O O . SER A 1 143 ? 13.813 3.104 -8.702 1.00 81.94 143 SER A O 1
ATOM 1104 N N . GLU A 1 144 ? 11.649 2.557 -8.502 1.00 72.62 144 GLU A N 1
ATOM 1105 C CA . GLU A 1 144 ? 11.262 2.816 -9.889 1.00 72.62 144 GLU A CA 1
ATOM 1106 C C . GLU A 1 144 ? 11.364 4.315 -10.235 1.00 72.62 144 GLU A C 1
ATOM 1108 O O . GLU A 1 144 ? 10.646 5.139 -9.676 1.00 72.62 144 GLU A O 1
ATOM 1113 N N . ARG A 1 145 ? 12.227 4.685 -11.192 1.00 65.12 145 ARG A N 1
ATOM 1114 C CA . ARG A 1 145 ? 12.430 6.080 -11.650 1.00 65.12 145 ARG A CA 1
ATOM 1115 C C . ARG A 1 145 ? 11.737 6.379 -12.980 1.00 65.12 145 ARG A C 1
ATOM 1117 O O . ARG A 1 145 ? 12.308 7.017 -13.866 1.00 65.12 145 ARG A O 1
ATOM 1124 N N . SER A 1 146 ? 10.526 5.872 -13.153 1.00 67.25 146 SER A N 1
ATOM 1125 C CA . SER A 1 146 ? 9.700 6.179 -14.321 1.00 67.25 146 SER A CA 1
ATOM 1126 C C . SER A 1 146 ? 8.840 7.419 -14.071 1.00 67.25 146 SER A C 1
ATOM 1128 O O . SER A 1 146 ? 8.442 7.687 -12.943 1.00 67.25 146 SER A O 1
ATOM 1130 N N . ALA A 1 147 ? 8.508 8.158 -15.136 1.00 66.81 1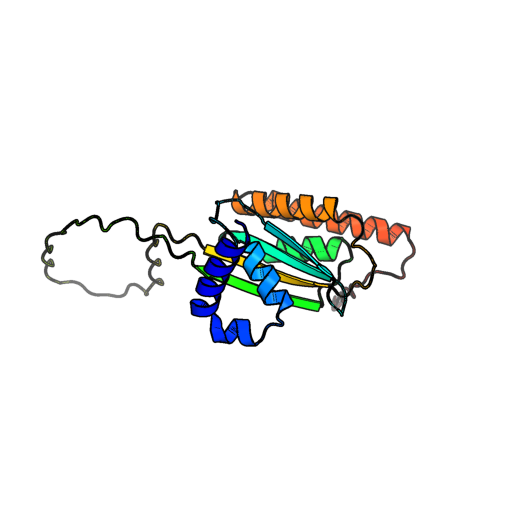47 ALA A N 1
ATOM 1131 C CA . ALA A 1 147 ? 7.635 9.339 -15.066 1.00 66.81 147 ALA A CA 1
ATOM 1132 C C . ALA A 1 147 ? 6.188 9.013 -14.634 1.00 66.81 147 ALA A C 1
ATOM 1134 O O . ALA A 1 147 ? 5.404 9.909 -14.332 1.00 66.81 147 ALA A O 1
ATOM 1135 N N . SER A 1 148 ? 5.819 7.730 -14.626 1.00 79.44 148 SER A N 1
ATOM 1136 C CA . SER A 1 148 ? 4.538 7.223 -14.139 1.00 79.44 148 SER A CA 1
ATOM 1137 C C . SER A 1 148 ? 4.655 5.735 -13.844 1.00 79.44 148 SER A C 1
ATOM 1139 O O . SER A 1 148 ? 5.257 5.029 -14.651 1.00 79.44 148 SER A O 1
ATOM 1141 N N . ILE A 1 149 ? 3.980 5.247 -12.803 1.00 84.12 149 ILE A N 1
ATOM 1142 C CA . ILE A 1 149 ? 3.841 3.808 -12.546 1.00 84.12 149 ILE A CA 1
ATOM 1143 C C . ILE A 1 149 ? 2.905 3.188 -13.603 1.00 84.12 149 ILE A C 1
ATOM 1145 O O . ILE A 1 149 ? 1.697 3.468 -13.586 1.00 84.12 149 ILE A O 1
ATOM 1149 N N . PRO A 1 150 ? 3.403 2.344 -14.526 1.00 82.25 150 PRO A N 1
ATOM 1150 C CA . PRO A 1 150 ? 2.560 1.739 -15.549 1.00 82.25 150 PRO A CA 1
ATOM 1151 C C . PRO A 1 150 ? 1.499 0.835 -14.918 1.00 82.25 150 PRO A C 1
ATOM 1153 O O . PRO A 1 150 ? 1.781 0.043 -14.024 1.00 82.25 150 PRO A O 1
ATOM 1156 N N . GLY A 1 151 ? 0.254 0.942 -15.386 1.00 87.12 151 GLY A N 1
ATOM 1157 C CA . GLY A 1 151 ? -0.825 0.066 -14.924 1.00 87.12 151 GLY A CA 1
ATOM 1158 C C . GLY A 1 151 ? -1.291 0.312 -13.485 1.00 87.12 151 GLY A C 1
ATOM 1159 O O . GLY A 1 151 ? -1.977 -0.554 -12.939 1.00 87.12 151 GLY A O 1
ATOM 1160 N N . TRP A 1 152 ? -0.988 1.474 -12.889 1.00 91.38 152 TRP A N 1
ATOM 1161 C CA . TRP A 1 152 ? -1.384 1.813 -11.515 1.00 91.38 152 TRP A CA 1
ATOM 1162 C C . TRP A 1 152 ? -2.861 1.512 -11.209 1.00 91.38 152 TRP A C 1
ATOM 1164 O O . TRP A 1 152 ? -3.151 0.882 -10.200 1.00 91.38 152 TRP A O 1
ATOM 1174 N N . ASP A 1 153 ? -3.796 1.836 -12.108 1.00 92.38 153 ASP A N 1
ATOM 1175 C CA . ASP A 1 153 ? -5.230 1.556 -11.908 1.00 92.38 153 ASP A CA 1
ATOM 1176 C C . ASP A 1 153 ? -5.543 0.064 -11.677 1.00 92.38 153 ASP A C 1
ATOM 1178 O O . ASP A 1 153 ? -6.495 -0.284 -10.970 1.00 92.38 153 ASP A O 1
ATOM 1182 N N . LYS A 1 154 ? -4.772 -0.840 -12.298 1.00 91.88 154 LYS A N 1
ATOM 1183 C CA . LYS A 1 154 ? -4.892 -2.294 -12.096 1.00 91.88 154 LYS A CA 1
ATOM 1184 C C . LYS A 1 154 ? -4.353 -2.666 -10.716 1.00 91.88 154 LYS A C 1
ATOM 1186 O O . LYS A 1 154 ? -5.075 -3.305 -9.953 1.00 91.88 154 LYS A O 1
ATOM 1191 N N . ILE A 1 155 ? -3.151 -2.194 -10.386 1.00 93.19 155 ILE A N 1
ATOM 1192 C CA . ILE A 1 155 ? -2.485 -2.420 -9.094 1.00 93.19 155 ILE A CA 1
ATOM 1193 C C . ILE A 1 155 ? -3.377 -1.938 -7.946 1.00 93.19 155 ILE A C 1
ATOM 1195 O O . ILE A 1 155 ? -3.659 -2.678 -7.004 1.00 93.19 155 ILE A O 1
ATOM 1199 N N . GLU A 1 156 ? -3.901 -0.721 -8.067 1.00 94.69 156 GLU A N 1
ATOM 1200 C CA . GLU A 1 156 ? -4.787 -0.099 -7.094 1.00 94.69 156 GLU A CA 1
ATOM 1201 C C . GLU A 1 156 ? -6.041 -0.955 -6.852 1.00 94.69 156 GLU A C 1
ATOM 1203 O O . GLU A 1 156 ? -6.444 -1.210 -5.710 1.00 94.69 156 GLU A O 1
ATOM 1208 N N . ARG A 1 157 ? -6.668 -1.434 -7.931 1.00 94.31 157 ARG A N 1
ATOM 1209 C CA . ARG A 1 157 ? -7.862 -2.282 -7.858 1.00 94.31 157 ARG A CA 1
ATOM 1210 C C . ARG A 1 157 ? -7.570 -3.622 -7.190 1.00 94.31 157 ARG A C 1
ATOM 1212 O O . ARG A 1 157 ? -8.374 -4.069 -6.366 1.00 94.31 157 ARG A O 1
ATOM 1219 N N . ASP A 1 158 ? -6.447 -4.245 -7.528 1.00 94.00 158 ASP A N 1
ATOM 1220 C CA . ASP A 1 158 ? -6.041 -5.528 -6.960 1.00 94.00 158 ASP A CA 1
ATOM 1221 C C . ASP A 1 158 ? -5.750 -5.387 -5.459 1.00 94.00 158 ASP A C 1
ATOM 1223 O O . ASP A 1 158 ? -6.271 -6.170 -4.663 1.00 94.00 158 ASP A O 1
ATOM 1227 N N . ILE A 1 159 ? -5.049 -4.321 -5.045 1.00 94.44 159 ILE A N 1
ATOM 1228 C CA . ILE A 1 159 ? -4.801 -4.010 -3.628 1.00 94.44 159 ILE A CA 1
ATOM 1229 C C . ILE A 1 159 ? -6.123 -3.830 -2.876 1.00 94.44 159 ILE A C 1
ATOM 1231 O O . ILE A 1 159 ? -6.342 -4.465 -1.840 1.00 94.44 159 ILE A O 1
ATOM 1235 N N . ARG A 1 160 ? -7.047 -3.008 -3.397 1.00 93.06 160 ARG A N 1
ATOM 1236 C CA . ARG A 1 160 ? -8.366 -2.802 -2.764 1.00 93.06 160 ARG A CA 1
ATOM 1237 C C . ARG A 1 160 ? -9.122 -4.113 -2.604 1.00 93.06 160 ARG A C 1
ATOM 1239 O O . ARG A 1 160 ? -9.773 -4.315 -1.579 1.00 93.06 160 ARG A O 1
ATOM 1246 N N . THR A 1 161 ? -9.062 -4.975 -3.612 1.00 92.38 161 THR A N 1
ATOM 1247 C CA . THR A 1 161 ? -9.775 -6.255 -3.624 1.00 92.38 161 THR A CA 1
ATOM 1248 C C . THR A 1 161 ? -9.178 -7.216 -2.604 1.00 92.38 161 THR A C 1
ATOM 1250 O O . THR A 1 161 ? -9.901 -7.672 -1.717 1.00 92.38 161 THR A O 1
ATOM 1253 N N . ALA A 1 162 ? -7.862 -7.434 -2.640 1.00 91.94 162 ALA A N 1
ATOM 1254 C CA . ALA A 1 162 ? -7.169 -8.335 -1.725 1.00 91.94 162 ALA A CA 1
ATOM 1255 C C . ALA A 1 162 ? -7.314 -7.896 -0.258 1.00 91.94 162 ALA A C 1
ATOM 1257 O O . ALA A 1 162 ? -7.619 -8.709 0.617 1.00 91.94 162 ALA A O 1
ATOM 1258 N N . VAL A 1 163 ? -7.173 -6.597 0.029 1.00 91.44 163 VAL A N 1
ATOM 1259 C CA . VAL A 1 163 ? -7.336 -6.073 1.394 1.00 91.44 163 VAL A CA 1
ATOM 1260 C C . VAL A 1 163 ? -8.786 -6.206 1.872 1.00 91.44 163 VAL A C 1
ATOM 1262 O O . VAL A 1 163 ? -9.019 -6.604 3.015 1.00 91.44 163 VAL A O 1
ATOM 1265 N N . ARG A 1 164 ? -9.780 -5.946 1.012 1.00 90.00 164 ARG A N 1
ATOM 1266 C CA . ARG A 1 164 ? -11.201 -6.121 1.363 1.00 90.00 164 ARG A CA 1
ATOM 1267 C C . ARG A 1 164 ? -11.557 -7.586 1.614 1.00 90.00 164 ARG A C 1
ATOM 1269 O O . ARG A 1 164 ? -12.314 -7.878 2.544 1.00 90.00 164 ARG A O 1
ATOM 1276 N N . ASP A 1 165 ? -11.024 -8.498 0.810 1.00 90.19 165 ASP A N 1
ATOM 1277 C CA . ASP A 1 165 ? -11.194 -9.939 0.995 1.00 90.19 165 ASP A CA 1
ATOM 1278 C C . ASP A 1 165 ? -10.581 -10.400 2.317 1.00 90.19 165 ASP A C 1
ATOM 1280 O O . ASP A 1 165 ? -11.259 -11.064 3.104 1.00 90.19 165 ASP A O 1
ATOM 1284 N N . SER A 1 166 ? -9.366 -9.941 2.622 1.00 89.69 166 SER A N 1
ATOM 1285 C CA . SER A 1 166 ? -8.694 -10.177 3.904 1.00 89.69 166 SER A CA 1
ATOM 1286 C C . SER A 1 166 ? -9.533 -9.691 5.091 1.00 89.69 166 SER A C 1
ATOM 1288 O O . SER A 1 166 ? -9.801 -10.456 6.018 1.00 89.69 166 SER A O 1
ATOM 1290 N N . LEU A 1 167 ? -10.056 -8.459 5.031 1.00 86.50 167 LEU A N 1
ATOM 1291 C CA . LEU A 1 167 ? -10.933 -7.905 6.073 1.00 86.50 167 LEU A CA 1
ATOM 1292 C C . LEU A 1 167 ? -12.237 -8.684 6.247 1.00 86.50 167 LEU A C 1
ATOM 1294 O O . LEU A 1 167 ? -12.760 -8.755 7.357 1.00 86.50 167 LEU A O 1
ATOM 1298 N N . SER A 1 168 ? -12.743 -9.279 5.168 1.00 87.94 168 SER A N 1
ATOM 1299 C CA . SER A 1 168 ? -13.958 -10.099 5.177 1.00 87.94 168 SER A CA 1
ATOM 1300 C C . SER A 1 168 ? -13.709 -11.545 5.630 1.00 87.94 168 SER A C 1
ATOM 1302 O O . SER A 1 168 ? -14.636 -12.352 5.600 1.00 87.94 168 SER A O 1
ATOM 1304 N N . GLY A 1 169 ? -12.472 -11.904 5.998 1.00 86.69 169 GLY A N 1
ATOM 1305 C CA . GLY A 1 169 ? -12.083 -13.271 6.352 1.00 86.69 169 GLY A CA 1
ATOM 1306 C C . GLY A 1 169 ? -11.892 -14.210 5.154 1.00 86.69 169 GLY A C 1
ATOM 1307 O O . GLY A 1 169 ? -11.668 -15.400 5.353 1.00 86.69 169 GLY A O 1
ATOM 1308 N N . ARG A 1 170 ? -11.942 -13.703 3.914 1.00 87.12 170 ARG A N 1
ATOM 1309 C CA . ARG A 1 170 ? -11.651 -14.456 2.681 1.00 87.12 170 ARG A CA 1
ATOM 1310 C C . ARG A 1 170 ? -10.147 -14.452 2.393 1.00 87.12 170 ARG A C 1
ATOM 1312 O O . ARG A 1 170 ? -9.702 -13.980 1.349 1.00 87.12 170 ARG A O 1
ATOM 1319 N N . THR A 1 171 ? -9.351 -14.952 3.334 1.00 87.06 171 THR A N 1
ATOM 1320 C CA . THR A 1 171 ? -7.882 -14.911 3.238 1.00 87.06 171 THR A CA 1
ATOM 1321 C C . THR A 1 171 ? -7.349 -15.689 2.039 1.00 87.06 171 THR A C 1
ATOM 1323 O O . THR A 1 171 ? -6.430 -15.219 1.386 1.00 87.06 171 THR A O 1
ATOM 1326 N N . GLU A 1 172 ? -7.956 -16.827 1.701 1.00 87.94 172 GLU A N 1
ATOM 1327 C CA . GLU A 1 172 ? -7.563 -17.636 0.539 1.00 87.94 172 GLU A CA 1
ATOM 1328 C C . GLU A 1 172 ? -7.758 -16.886 -0.787 1.00 87.94 172 GLU A C 1
ATOM 1330 O O . GLU A 1 172 ? -6.847 -16.854 -1.607 1.00 87.94 172 GLU A O 1
ATOM 1335 N N . SER A 1 173 ? -8.890 -16.192 -0.958 1.00 89.12 173 SER A N 1
ATOM 1336 C CA . SER A 1 173 ? -9.158 -15.332 -2.127 1.00 89.12 173 SER A CA 1
ATOM 1337 C C . SER A 1 173 ? -8.130 -14.202 -2.245 1.00 89.12 173 SER A C 1
ATOM 1339 O O . SER A 1 173 ? -7.564 -13.955 -3.314 1.00 89.12 173 SER A O 1
ATOM 1341 N N . ALA A 1 174 ? -7.826 -13.556 -1.114 1.00 88.12 174 ALA A N 1
ATOM 1342 C CA . ALA A 1 174 ? -6.824 -12.499 -1.059 1.00 88.12 174 ALA A CA 1
ATOM 1343 C C . ALA A 1 174 ? -5.433 -13.015 -1.463 1.00 88.12 174 ALA A C 1
ATOM 1345 O O . ALA A 1 174 ? -4.754 -12.378 -2.262 1.00 88.12 174 ALA A O 1
ATOM 1346 N N . THR A 1 175 ? -5.024 -14.181 -0.955 1.00 89.31 175 THR A N 1
ATOM 1347 C CA . THR A 1 175 ? -3.737 -14.801 -1.295 1.00 89.31 175 THR A CA 1
ATOM 1348 C C . THR A 1 175 ? -3.695 -15.297 -2.741 1.00 89.31 175 THR A C 1
ATOM 1350 O O . THR A 1 175 ? -2.688 -15.077 -3.408 1.00 89.31 175 THR A O 1
ATOM 1353 N N . SER A 1 176 ? -4.779 -15.890 -3.255 1.00 90.44 176 SER A N 1
ATOM 1354 C CA . SER A 1 176 ? -4.880 -16.308 -4.662 1.00 90.44 176 SER A CA 1
ATOM 1355 C C . SER A 1 176 ? -4.648 -15.132 -5.598 1.00 90.44 176 SER A C 1
ATOM 1357 O O . SER A 1 176 ? -3.865 -15.250 -6.527 1.00 90.44 176 SER A O 1
ATOM 1359 N N . THR A 1 177 ? -5.225 -13.965 -5.291 1.00 89.31 177 THR A N 1
ATOM 1360 C CA . THR A 1 177 ? -5.021 -12.746 -6.090 1.00 89.31 177 THR A CA 1
ATOM 1361 C C . THR A 1 177 ? -3.535 -12.393 -6.220 1.00 89.31 177 THR A C 1
ATOM 1363 O O . THR A 1 177 ? -3.073 -12.063 -7.309 1.00 89.31 177 THR A O 1
ATOM 1366 N N . VAL A 1 178 ? -2.766 -12.489 -5.129 1.00 88.75 178 VAL A N 1
ATOM 1367 C CA . VAL A 1 178 ? -1.316 -12.227 -5.152 1.00 88.75 178 VAL A CA 1
ATOM 1368 C C . VAL A 1 178 ? -0.581 -13.279 -5.984 1.00 88.75 178 VAL A C 1
ATOM 1370 O O . VAL A 1 178 ? 0.250 -12.929 -6.819 1.00 88.75 178 VAL A O 1
ATOM 1373 N N . ILE A 1 179 ? -0.897 -14.562 -5.780 1.00 88.56 179 ILE A N 1
ATOM 1374 C CA . ILE A 1 179 ? -0.270 -15.679 -6.503 1.00 88.56 179 ILE A CA 1
ATOM 1375 C C . ILE A 1 179 ? -0.544 -15.573 -8.004 1.00 88.56 179 ILE A C 1
ATOM 1377 O O . ILE A 1 179 ? 0.379 -15.719 -8.800 1.00 88.56 179 ILE A O 1
ATOM 1381 N N . ASP A 1 180 ? -1.782 -15.276 -8.394 1.00 89.81 180 ASP A N 1
ATOM 1382 C CA . ASP A 1 180 ? -2.187 -15.150 -9.793 1.00 89.81 180 ASP A CA 1
ATOM 1383 C C . ASP A 1 180 ? -1.421 -14.023 -10.492 1.00 89.81 180 ASP A C 1
ATOM 1385 O O . ASP A 1 180 ? -0.971 -14.194 -11.627 1.00 89.81 180 ASP A O 1
ATOM 1389 N N . ARG A 1 181 ? -1.207 -12.893 -9.801 1.00 88.00 181 ARG A N 1
ATOM 1390 C CA . ARG A 1 181 ? -0.395 -11.779 -10.313 1.00 88.00 181 ARG A CA 1
ATOM 1391 C C . ARG A 1 181 ? 1.077 -12.116 -10.404 1.00 88.00 181 ARG A C 1
ATOM 1393 O O . ARG A 1 181 ? 1.703 -11.811 -11.412 1.00 88.00 181 ARG A O 1
ATOM 1400 N N . PHE A 1 182 ? 1.618 -12.804 -9.408 1.00 84.44 182 PHE A N 1
ATOM 1401 C CA . PHE A 1 182 ? 2.995 -13.275 -9.469 1.00 84.44 182 PHE A CA 1
ATOM 1402 C C . PHE A 1 182 ? 3.200 -14.264 -10.630 1.00 84.44 182 PHE A C 1
ATOM 1404 O O . PHE A 1 182 ? 4.158 -14.156 -11.389 1.00 84.44 182 PHE A O 1
ATOM 1411 N N . ALA A 1 183 ? 2.256 -15.185 -10.837 1.00 86.00 183 ALA A N 1
ATOM 1412 C CA . ALA A 1 183 ? 2.278 -16.128 -11.951 1.00 86.00 183 ALA A CA 1
ATOM 1413 C C . ALA A 1 183 ? 2.071 -15.454 -13.319 1.00 86.00 183 ALA A C 1
ATOM 1415 O O . ALA A 1 183 ? 2.565 -15.955 -14.327 1.00 86.00 183 ALA A O 1
ATOM 1416 N N . GLU A 1 184 ? 1.310 -14.359 -13.395 1.00 86.25 184 GLU A N 1
ATOM 1417 C CA . GLU A 1 184 ? 1.212 -13.499 -14.585 1.00 86.25 184 GLU A CA 1
ATOM 1418 C C . GLU A 1 184 ? 2.568 -12.853 -14.893 1.00 86.25 184 GLU A C 1
ATOM 1420 O O . GLU A 1 184 ? 3.094 -13.059 -15.982 1.00 86.25 184 GLU A O 1
ATOM 1425 N N . ALA A 1 185 ? 3.196 -12.218 -13.904 1.00 83.31 185 ALA A N 1
ATOM 1426 C CA . ALA A 1 185 ? 4.494 -11.566 -14.060 1.00 83.31 185 ALA A CA 1
ATOM 1427 C C . ALA A 1 185 ? 5.607 -12.527 -14.504 1.00 83.31 185 ALA A C 1
ATOM 1429 O O . ALA A 1 185 ? 6.387 -12.208 -15.400 1.00 83.31 185 ALA A O 1
ATOM 1430 N N . LEU A 1 186 ? 5.654 -13.736 -13.932 1.00 79.44 186 LEU A N 1
ATOM 1431 C CA . LEU A 1 186 ? 6.612 -14.767 -14.345 1.00 79.4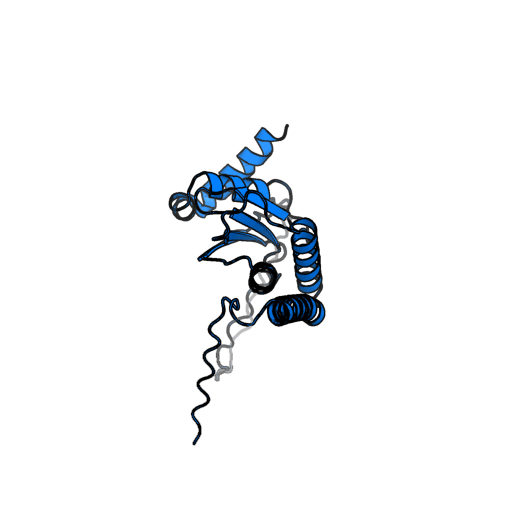4 186 LEU A CA 1
ATOM 1432 C C . LEU A 1 186 ? 6.402 -15.218 -15.796 1.00 79.44 186 LEU A C 1
ATOM 1434 O O . LEU A 1 186 ? 7.373 -15.494 -16.501 1.00 79.44 186 LEU A O 1
ATOM 1438 N N . ARG A 1 187 ? 5.146 -15.312 -16.251 1.00 83.94 187 ARG A N 1
ATOM 1439 C CA . ARG A 1 187 ? 4.834 -15.672 -17.642 1.00 83.94 187 ARG A CA 1
ATOM 1440 C C . ARG A 1 187 ? 5.259 -14.570 -18.606 1.00 83.94 187 ARG A C 1
ATOM 1442 O O . ARG A 1 187 ? 5.840 -14.890 -19.640 1.00 83.94 187 ARG A O 1
ATOM 1449 N N . ASP A 1 188 ? 5.023 -13.315 -18.244 1.00 80.75 188 ASP A N 1
ATOM 1450 C CA . ASP A 1 188 ? 5.406 -12.160 -19.056 1.00 80.75 188 ASP A CA 1
ATOM 1451 C C . ASP A 1 188 ? 6.938 -12.038 -19.156 1.00 80.75 188 ASP A C 1
ATOM 1453 O O . ASP A 1 188 ? 7.477 -11.874 -20.251 1.00 80.75 188 ASP A O 1
ATOM 1457 N N . ALA A 1 189 ? 7.659 -12.241 -18.046 1.00 72.31 189 ALA A N 1
ATOM 1458 C CA . ALA A 1 189 ? 9.124 -12.272 -18.031 1.00 72.31 189 ALA A CA 1
ATOM 1459 C C . ALA A 1 189 ? 9.696 -13.450 -18.847 1.00 72.31 189 ALA A C 1
ATOM 1461 O O . ALA A 1 189 ? 10.637 -13.284 -19.623 1.00 72.31 189 ALA A O 1
ATOM 1462 N N . GLY A 1 190 ? 9.094 -14.640 -18.737 1.00 64.69 190 GLY A N 1
ATOM 1463 C CA . GLY A 1 190 ? 9.515 -15.836 -19.476 1.00 64.69 190 GLY A CA 1
ATOM 1464 C C . GLY A 1 190 ? 9.316 -15.748 -20.995 1.00 64.69 190 GLY A C 1
ATOM 1465 O O . GLY A 1 190 ? 10.003 -16.444 -21.742 1.00 64.69 190 GLY A O 1
ATOM 1466 N N . GLN A 1 191 ? 8.417 -14.883 -21.472 1.00 59.41 191 GLN A N 1
ATOM 1467 C CA . GLN A 1 191 ? 8.237 -14.596 -22.901 1.00 59.41 191 GLN A CA 1
ATOM 1468 C C . GLN A 1 191 ? 9.199 -13.510 -23.427 1.00 59.41 191 GLN A C 1
ATOM 1470 O O . GLN A 1 191 ? 9.366 -13.397 -24.642 1.00 59.41 191 GLN A O 1
ATOM 1475 N N . GLY A 1 192 ? 9.859 -12.751 -22.540 1.00 54.81 192 GLY A N 1
ATOM 1476 C CA . GLY A 1 192 ? 10.737 -11.616 -22.865 1.00 54.81 192 GLY A CA 1
ATOM 1477 C C . GLY A 1 192 ? 12.237 -11.921 -23.005 1.00 54.81 192 GLY A C 1
ATOM 1478 O O . GLY A 1 192 ? 12.995 -11.033 -23.386 1.00 54.81 192 GLY A O 1
ATOM 1479 N N . GLY A 1 193 ? 12.677 -13.158 -22.756 1.00 43.06 193 GLY A N 1
ATOM 1480 C CA . GLY A 1 193 ? 14.099 -13.527 -22.723 1.00 43.06 193 GLY A CA 1
ATOM 1481 C C . GLY A 1 193 ? 14.658 -13.514 -21.296 1.00 43.06 193 GLY A C 1
ATOM 1482 O O . GLY A 1 193 ? 14.374 -12.622 -20.507 1.00 43.06 193 GLY A O 1
ATOM 1483 N N . ALA A 1 194 ? 15.428 -14.548 -20.960 1.00 42.12 194 ALA A N 1
ATOM 1484 C CA . ALA A 1 194 ? 15.746 -15.006 -19.603 1.00 42.12 194 ALA A CA 1
ATOM 1485 C C . ALA A 1 194 ? 16.655 -14.100 -18.731 1.00 42.12 194 ALA A C 1
ATOM 1487 O O . ALA A 1 194 ? 17.237 -14.601 -17.775 1.00 42.12 194 ALA A O 1
ATOM 1488 N N . ASP A 1 195 ? 16.767 -12.800 -19.008 1.00 46.34 195 ASP A N 1
ATOM 1489 C CA . ASP A 1 195 ? 17.742 -11.910 -18.348 1.00 46.34 195 ASP A CA 1
ATOM 1490 C C . ASP A 1 195 ? 17.151 -10.947 -17.300 1.00 46.34 195 ASP A C 1
ATOM 1492 O O . ASP A 1 195 ? 17.877 -10.125 -16.744 1.00 46.34 195 ASP A O 1
ATOM 1496 N N . GLN A 1 196 ? 15.852 -11.013 -16.990 1.00 45.19 196 GLN A N 1
ATOM 1497 C CA . GLN A 1 196 ? 15.230 -10.102 -16.016 1.00 45.19 196 GLN A CA 1
ATOM 1498 C C . GLN A 1 196 ? 14.223 -10.814 -15.111 1.00 45.19 196 GLN A C 1
ATOM 1500 O O . GLN A 1 196 ? 13.014 -10.634 -15.222 1.00 45.19 196 GLN A O 1
ATOM 1505 N N . LEU A 1 197 ? 14.723 -11.606 -14.167 1.00 46.28 197 LEU A N 1
ATOM 1506 C CA . LEU A 1 197 ? 14.004 -11.820 -12.913 1.00 46.28 197 LEU A CA 1
ATOM 1507 C C . LEU A 1 197 ? 14.788 -11.089 -11.815 1.00 46.28 197 LEU A C 1
ATOM 1509 O O . LEU A 1 197 ? 15.942 -11.435 -11.588 1.00 46.28 197 LEU A O 1
ATOM 1513 N N . PRO A 1 198 ? 14.205 -10.097 -11.115 1.00 46.25 198 PRO A N 1
ATOM 1514 C CA . PRO A 1 198 ? 14.882 -9.368 -10.036 1.00 46.25 198 PRO A CA 1
ATOM 1515 C C . PRO A 1 198 ? 14.980 -10.184 -8.734 1.00 46.25 198 PRO A C 1
ATOM 1517 O O . PRO A 1 198 ? 15.201 -9.630 -7.662 1.00 46.25 198 PRO A O 1
ATOM 1520 N N . ILE A 1 199 ? 14.774 -11.500 -8.800 1.00 45.72 199 ILE A N 1
ATOM 1521 C CA . ILE A 1 199 ? 14.786 -12.384 -7.641 1.00 45.72 199 ILE A CA 1
ATOM 1522 C C . ILE A 1 199 ? 15.782 -13.499 -7.935 1.00 45.72 199 ILE A C 1
ATOM 1524 O O . ILE A 1 199 ? 15.462 -14.451 -8.649 1.00 45.72 199 ILE A O 1
ATOM 1528 N N . ASP A 1 200 ? 16.975 -13.391 -7.350 1.00 39.72 200 ASP A N 1
ATOM 1529 C CA . ASP A 1 200 ? 17.851 -14.542 -7.146 1.00 39.72 200 ASP A CA 1
ATOM 1530 C C . ASP A 1 200 ? 17.127 -15.503 -6.197 1.00 39.72 200 ASP A C 1
ATOM 1532 O O . ASP A 1 200 ? 17.172 -15.382 -4.970 1.00 39.72 200 ASP A O 1
ATOM 1536 N N . ILE A 1 201 ? 16.387 -16.452 -6.766 1.00 39.53 201 ILE A N 1
ATOM 1537 C CA . ILE A 1 201 ? 15.851 -17.568 -5.997 1.00 39.53 201 ILE A CA 1
ATOM 1538 C C . ILE A 1 201 ? 17.030 -18.508 -5.741 1.00 39.53 201 ILE A C 1
ATOM 1540 O O . ILE A 1 201 ? 17.320 -19.393 -6.544 1.00 39.53 201 ILE A O 1
ATOM 1544 N N . PHE A 1 202 ? 17.722 -18.310 -4.618 1.00 37.00 202 PHE A N 1
ATOM 1545 C CA . PHE A 1 202 ? 18.696 -19.272 -4.110 1.00 37.00 202 PHE A CA 1
ATOM 1546 C C . PHE A 1 202 ? 17.965 -20.563 -3.734 1.00 37.00 202 PHE A C 1
ATOM 1548 O O . PHE A 1 202 ? 17.445 -20.714 -2.629 1.00 37.00 202 PHE A O 1
ATOM 1555 N N . THR A 1 203 ? 17.906 -21.511 -4.662 1.00 38.41 203 THR A N 1
ATOM 1556 C CA . THR A 1 203 ? 17.588 -22.898 -4.337 1.00 38.41 203 THR A CA 1
ATOM 1557 C C . THR A 1 203 ? 18.870 -23.587 -3.888 1.00 38.41 203 THR A C 1
ATOM 1559 O O . THR A 1 203 ? 19.487 -24.312 -4.667 1.00 38.41 203 THR A O 1
ATOM 1562 N N . ASP A 1 204 ? 19.272 -23.378 -2.634 1.00 38.00 204 ASP A N 1
ATOM 1563 C CA . ASP A 1 204 ? 20.170 -24.325 -1.968 1.00 38.00 204 ASP A CA 1
ATOM 1564 C C . ASP A 1 204 ? 19.362 -25.593 -1.673 1.00 38.00 204 ASP A C 1
ATOM 1566 O O . ASP A 1 204 ? 18.793 -25.796 -0.601 1.00 38.00 204 ASP A O 1
ATOM 1570 N N . VAL A 1 205 ? 19.247 -26.440 -2.692 1.00 43.31 205 VAL A N 1
ATOM 1571 C CA . VAL A 1 205 ? 18.929 -27.848 -2.494 1.00 43.31 205 VAL A CA 1
ATOM 1572 C C . VAL A 1 205 ? 20.272 -28.534 -2.317 1.00 43.31 205 VAL A C 1
ATOM 1574 O O . VAL A 1 205 ? 20.891 -28.969 -3.289 1.00 43.31 205 VAL A O 1
ATOM 1577 N N . GLU A 1 206 ? 20.739 -28.595 -1.068 1.00 39.41 206 GLU A N 1
ATOM 1578 C CA . GLU A 1 206 ? 21.823 -29.497 -0.690 1.00 39.41 206 GLU A CA 1
ATOM 1579 C C . GLU A 1 206 ? 21.419 -30.912 -1.118 1.00 39.41 206 GLU A C 1
ATOM 1581 O O . GLU A 1 206 ? 20.549 -31.560 -0.530 1.00 39.41 206 GLU A O 1
ATOM 1586 N N . SER A 1 207 ? 22.015 -31.361 -2.218 1.00 44.94 207 SER A N 1
ATOM 1587 C CA . SER A 1 207 ? 21.892 -32.728 -2.692 1.00 44.94 207 SER A CA 1
ATOM 1588 C C . SER A 1 207 ? 22.770 -33.585 -1.791 1.00 44.94 207 SER A C 1
ATOM 1590 O O . SER A 1 207 ? 23.987 -33.404 -1.756 1.00 44.94 207 SER A O 1
ATOM 1592 N N . SER A 1 208 ? 22.114 -34.449 -1.016 1.00 46.00 208 SER A N 1
ATOM 1593 C CA . SER A 1 208 ? 22.742 -35.516 -0.229 1.00 46.00 208 SER A CA 1
ATOM 1594 C C . SER A 1 208 ? 23.559 -36.475 -1.091 1.00 46.00 208 SER A C 1
ATOM 1596 O O . SER A 1 208 ? 23.187 -36.669 -2.272 1.00 46.00 208 SER A O 1
#

Foldseek 3Di:
DQVVQLVVLLVLCCVVCVPVCVPDDPVVSSQVSVQRRDDADALDKDWDWDADPQGIKIKIKHWPLFPLVVLLVLLCVLLVFDFPDKDKDKAFDPPPPPPPPDDDDDDDDDDDDDDDDDDDDPPPDDPPPPDGGMMMMMMTDTNHHDPDSPPVVVSVVLSSVLRSCRSVVVNVVSVVSSVVSNVVSVVVCVVVDVDDDPDPPPPPPPDD

Secondary structure (DSSP, 8-state):
-HHHHHHHHHHHHHHHHHHHHHTS-HHHHHHHHHHH-S---TT--EEEEEEETTEEEEEEEEETTS-HHHHHHHHHHHTT--EEEEEEEEEE---------------PPPPPP--------PPP-----TT--EEEEEEEEE----SS-TTHHHHHHHHHHHHHHHHTT-HHHHHHHHHHHHHHHHHHHHHS-TT--S----------

Sequence (208 aa):
MTSQTTSDALDALTSQWEDALSELDPSSVSIIAQLLEGEATYGEVRMRVEESGAGWRVGVSTDARSNALPLVAGLLTSNGLDIHQADIFTIGAASRPTTPLLRRQPPRRPPPSDFGWRRRRRPRSQPATRGTQRRVAMLFDLSERSASIPGWDKIERDIRTAVRDSLSGRTESATSTVIDRFAEALRDAGQGGADQLPIDIFTDVESS

Radius of gyration: 22.92 Å; chains: 1; bounding box: 47×59×74 Å